Protein AF-A0A3C1D953-F1 (afdb_monomer_lite)

Sequence (269 aa):
MALVTFSCALALFGCVFTACAPSQTTGAQVAASESSSSVESAQPELANCPVARDTTFGGIYLDISIDEFNNLGFSLGDSVNVKFSNGYELQNVPYLDGYNVRAGDPLVIGNPSDTRIEVTLNYVDTLWNTAGVAEGDTATVTLAEKGAFKDLRELLSDRESDERSDYDSDEQFANFRPLKGGALRQGAVYRSSSPINNKHNRAPYVNKLMEQAGITFVLDLSHKADEIEEEIAKNSQQGADLSHIARMQSEGRVDAVGLSVNYLSQPFA

Foldseek 3Di:
DDDDDDDDDDDDDDDDDDDDDDDDDDDDDDDDPPPPPPPPPPFQKDPFFFWDADPPQQWIWTPAWPVRSVVSVDDQQFFKKKAKPVGQIDGRAGEHQDLLDDQQGWHWHNHPVDTTITTFGRQAPHPCVVRVDDHPMGMMMGTPGPNNRVVSRVVPVDDDALDPVVDPDLCVNFVWAFDDDDPDDTLPDIDGHDLQDCPSPNNLSVLVVCVVSVPLAEEAEADDPVCRVVSNVVVVVVVRPSVRVNVCVVVVRYHYPNDRSNCVDPVND

pLDDT: mean 83.75, std 22.73, range [24.61, 98.62]

Radius of gyration: 29.1 Å; chains: 1; bounding box: 75×43×103 Å

Secondary structure (DSSP, 8-state):
-----------------------------------------PPPEEEEEEEEE-TTT--EEEEEEHHHHHHTT--TT-EEEEEETTS-EEEEEEEESS--S-TT-EEEE--TTSSEEEEEETTSS-HHHHTT--TT-EEEEEEEETTTTHHHHHHH--PPP--GGGSSSHHHHTT-EE--STTP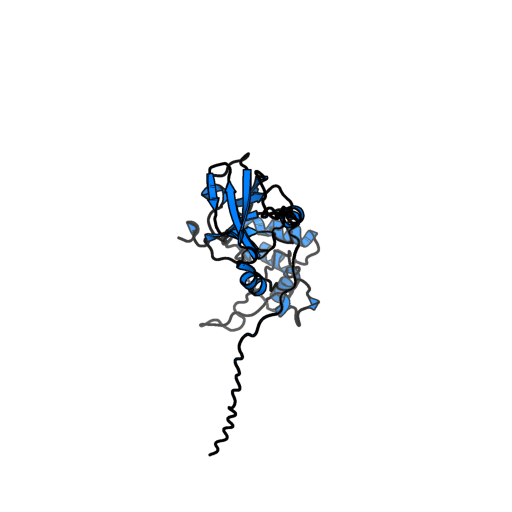PTTS-EE-S-SS--TTS-HHHHHHHHHHHT---EEESSS-TTTHHHHHHHHHHTT---HHHHHHHHTT-EEE----S-TTSGGG-

Structure (mmCIF, N/CA/C/O backbone):
data_AF-A0A3C1D953-F1
#
_entry.id   AF-A0A3C1D953-F1
#
loop_
_atom_site.group_PDB
_atom_site.id
_atom_site.type_symbol
_atom_site.label_atom_id
_atom_site.label_alt_id
_atom_site.label_comp_id
_atom_site.label_asym_id
_atom_site.label_entity_id
_atom_site.label_seq_id
_atom_site.pdbx_PDB_ins_code
_atom_site.Cartn_x
_atom_site.Cartn_y
_atom_site.Cartn_z
_atom_site.occupancy
_atom_site.B_iso_or_equiv
_atom_site.auth_seq_id
_atom_site.auth_comp_id
_atom_site.auth_asym_id
_atom_site.auth_atom_id
_atom_site.pdbx_PDB_model_num
ATOM 1 N N . MET A 1 1 ? -49.143 -27.179 -16.609 1.00 35.72 1 MET A N 1
ATOM 2 C CA . MET A 1 1 ? -50.138 -26.283 -17.241 1.00 35.72 1 MET A CA 1
ATOM 3 C C . MET A 1 1 ? -49.664 -24.867 -16.923 1.00 35.72 1 MET A C 1
ATOM 5 O O . MET A 1 1 ? -49.664 -24.537 -15.755 1.00 35.72 1 MET A O 1
ATOM 9 N N . ALA A 1 2 ? -49.074 -24.056 -17.796 1.00 34.66 2 ALA A N 1
ATOM 10 C CA . ALA A 1 2 ? -49.021 -24.022 -19.249 1.00 34.66 2 ALA A CA 1
ATOM 11 C C . ALA A 1 2 ? -47.588 -23.760 -19.761 1.00 34.66 2 ALA A C 1
ATOM 13 O O . ALA A 1 2 ? -46.740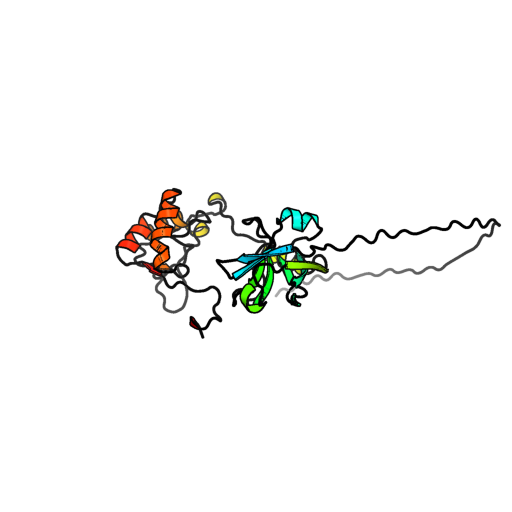 -23.210 -19.067 1.00 34.66 2 ALA A O 1
ATOM 14 N N . LEU A 1 3 ? -47.383 -24.215 -20.991 1.00 24.73 3 LEU A N 1
ATOM 15 C CA . LEU A 1 3 ? -46.232 -24.094 -21.873 1.00 24.73 3 LEU A CA 1
ATOM 16 C C . LEU A 1 3 ? -46.406 -22.808 -22.700 1.00 24.73 3 LEU A C 1
ATOM 18 O O . LEU A 1 3 ? -47.492 -22.642 -23.248 1.00 24.73 3 LEU A O 1
ATOM 22 N N . VAL A 1 4 ? -45.382 -21.965 -22.867 1.00 28.16 4 VAL A N 1
ATOM 23 C CA . VAL A 1 4 ? -45.244 -21.123 -24.074 1.00 28.16 4 VAL A CA 1
ATOM 24 C C . VAL A 1 4 ? -43.762 -20.976 -24.419 1.00 28.16 4 VAL A C 1
ATOM 26 O O . VAL A 1 4 ? -43.008 -20.252 -23.780 1.00 28.16 4 VAL A O 1
ATOM 29 N N . THR A 1 5 ? -43.369 -21.704 -25.456 1.00 26.12 5 THR A N 1
ATOM 30 C CA . THR A 1 5 ? -42.200 -21.493 -26.313 1.00 26.12 5 THR A CA 1
ATOM 31 C C . THR A 1 5 ? -42.488 -20.398 -27.339 1.00 26.12 5 THR A C 1
ATOM 33 O O . THR A 1 5 ? -43.594 -20.371 -27.875 1.00 26.12 5 THR A O 1
ATOM 36 N N . PHE A 1 6 ? -41.480 -19.619 -27.742 1.00 25.31 6 PHE A N 1
ATOM 37 C CA . PHE A 1 6 ? -41.396 -19.146 -29.127 1.00 25.31 6 PHE A CA 1
ATOM 38 C C . PHE A 1 6 ? -39.952 -19.193 -29.631 1.00 25.31 6 PHE A C 1
ATOM 40 O O . PHE A 1 6 ? -39.038 -18.607 -29.060 1.00 25.31 6 PHE A O 1
ATOM 47 N N . SER A 1 7 ? -39.794 -19.975 -30.692 1.00 24.88 7 SER A N 1
ATOM 48 C CA . SER A 1 7 ? -38.620 -20.132 -31.538 1.00 24.88 7 SER A CA 1
ATOM 49 C C . SER A 1 7 ? -38.666 -19.067 -32.635 1.00 24.88 7 SER A C 1
ATOM 51 O O . SER A 1 7 ? -39.754 -18.725 -33.098 1.00 24.88 7 SER A O 1
ATOM 53 N N . CYS A 1 8 ? -37.513 -18.585 -33.094 1.00 24.61 8 CYS A N 1
ATOM 54 C CA . CYS A 1 8 ? -37.402 -18.038 -34.441 1.00 24.61 8 CYS A CA 1
ATOM 55 C C . CYS A 1 8 ? -36.017 -18.370 -35.011 1.00 24.61 8 CYS A C 1
ATOM 57 O O . CYS A 1 8 ? -34.990 -18.009 -34.440 1.00 24.61 8 CYS A O 1
ATOM 59 N N . ALA A 1 9 ? -36.024 -19.105 -36.118 1.00 27.77 9 ALA A N 1
ATOM 60 C CA . ALA A 1 9 ? -34.895 -19.423 -36.982 1.00 27.77 9 ALA A CA 1
ATOM 61 C C . ALA A 1 9 ? -35.230 -18.949 -38.410 1.00 27.77 9 ALA A C 1
ATOM 63 O O . ALA A 1 9 ? -36.394 -18.653 -38.676 1.00 27.77 9 ALA A O 1
ATOM 64 N N . LEU A 1 10 ? -34.224 -19.008 -39.298 1.00 28.00 10 LEU A N 1
ATOM 65 C CA . LEU A 1 10 ? -34.175 -18.708 -40.750 1.00 28.00 10 LEU A CA 1
ATOM 66 C C . LEU A 1 10 ? -33.744 -17.270 -41.117 1.00 28.00 10 LEU A C 1
ATOM 68 O O . LEU A 1 10 ? -34.180 -16.320 -40.491 1.00 28.00 10 LEU A O 1
ATOM 72 N N . ALA A 1 11 ? -32.914 -17.019 -42.139 1.00 29.77 11 ALA A N 1
ATOM 73 C CA . ALA A 1 11 ? -32.384 -17.874 -43.206 1.00 29.77 11 ALA A CA 1
ATOM 74 C C . ALA A 1 11 ? -31.080 -17.312 -43.816 1.00 29.77 11 ALA A C 1
ATOM 76 O O . ALA A 1 11 ? -30.799 -16.119 -43.757 1.00 29.77 11 ALA A O 1
ATOM 77 N N . LEU A 1 12 ? -30.342 -18.226 -44.453 1.00 32.56 12 LEU A N 1
ATOM 78 C CA . LEU A 1 12 ? -29.245 -18.039 -45.406 1.00 32.56 12 LEU A CA 1
ATOM 79 C C . LEU A 1 12 ? -29.617 -17.167 -46.616 1.00 32.56 12 LEU A C 1
ATOM 81 O O . LEU A 1 12 ? -30.730 -17.287 -47.112 1.00 32.56 12 LEU A O 1
ATOM 85 N N . PHE A 1 13 ? -28.627 -16.479 -47.198 1.00 30.55 13 PHE A N 1
ATOM 86 C CA . PHE A 1 13 ? -28.463 -16.366 -48.657 1.00 30.55 13 PHE A CA 1
ATOM 87 C C . PHE A 1 13 ? -26.987 -16.104 -49.000 1.00 30.55 13 PHE A C 1
ATOM 89 O O . PHE A 1 13 ? -26.371 -15.187 -48.463 1.00 30.55 13 PHE A O 1
ATOM 96 N N . GLY A 1 14 ? -26.415 -16.944 -49.866 1.00 28.36 14 GLY A N 1
ATOM 97 C CA . GLY A 1 14 ? -25.081 -16.759 -50.441 1.00 28.36 14 GLY A CA 1
ATOM 98 C C . GLY A 1 14 ? -25.117 -16.018 -51.779 1.00 28.36 14 GLY A C 1
ATOM 99 O O . GLY A 1 14 ? -26.194 -15.769 -52.311 1.00 28.36 14 GLY A O 1
ATOM 100 N N . CYS A 1 15 ? -23.938 -15.716 -52.332 1.00 29.97 15 CYS A N 1
ATOM 101 C CA . CYS A 1 15 ? -23.621 -15.904 -53.755 1.00 29.97 15 CYS A CA 1
ATOM 102 C C . CYS A 1 15 ? -22.148 -15.576 -54.053 1.00 29.97 15 CYS A C 1
ATOM 104 O O . CYS A 1 15 ? -21.618 -14.547 -53.646 1.00 29.97 15 CYS A O 1
ATOM 106 N N . VAL A 1 16 ? -21.525 -16.483 -54.802 1.00 34.91 16 VAL A N 1
ATOM 107 C CA . VAL A 1 16 ? -20.220 -16.392 -55.470 1.00 34.91 16 VAL A CA 1
ATOM 108 C C . VAL A 1 16 ? -20.445 -15.842 -56.881 1.00 34.91 16 VAL A C 1
ATOM 110 O O . VAL A 1 16 ? -21.353 -16.335 -57.535 1.00 34.91 16 VAL A O 1
ATOM 113 N N . PHE A 1 17 ? -19.603 -14.924 -57.373 1.00 31.55 17 PHE A N 1
ATOM 114 C CA . PHE A 1 17 ? -19.287 -14.737 -58.807 1.00 31.55 17 PHE A CA 1
ATOM 115 C C . PHE A 1 17 ? -17.897 -14.072 -58.912 1.00 31.55 17 PHE A C 1
ATOM 117 O O . PHE A 1 17 ? -17.690 -13.004 -58.350 1.00 31.55 17 PHE A O 1
ATOM 124 N N . THR A 1 18 ? -16.834 -14.789 -59.289 1.00 30.62 18 THR A N 1
ATOM 125 C CA . THR A 1 18 ? -16.287 -15.061 -60.641 1.00 30.62 18 THR A CA 1
ATOM 126 C C . THR A 1 18 ? -15.759 -13.834 -61.396 1.00 30.62 18 THR A C 1
ATOM 128 O O . THR A 1 18 ? -16.471 -12.872 -61.658 1.00 30.62 18 THR A O 1
ATOM 131 N N . ALA A 1 19 ? -14.481 -13.939 -61.764 1.00 31.91 19 ALA A N 1
ATOM 132 C CA . ALA A 1 19 ? -13.664 -12.993 -62.508 1.00 31.91 19 ALA A CA 1
ATOM 133 C C . ALA A 1 19 ? -14.136 -12.732 -63.949 1.00 31.91 19 ALA A C 1
ATOM 135 O O . ALA A 1 19 ? -14.672 -13.622 -64.606 1.00 31.91 19 ALA A O 1
ATOM 136 N N . CYS A 1 20 ? -13.792 -11.550 -64.469 1.00 29.19 20 CYS A N 1
ATOM 137 C CA . CYS A 1 20 ? -13.583 -11.325 -65.898 1.00 29.19 20 CYS A CA 1
ATOM 138 C C . CYS A 1 20 ? -12.605 -10.151 -66.114 1.00 29.19 20 CYS A C 1
ATOM 140 O O . CYS A 1 20 ? -12.878 -9.021 -65.721 1.00 29.19 20 CYS A O 1
ATOM 142 N N . ALA A 1 21 ? -11.458 -10.443 -66.727 1.00 33.41 21 ALA A N 1
ATOM 143 C CA . ALA A 1 21 ? -10.622 -9.497 -67.481 1.00 33.41 21 ALA A CA 1
ATOM 144 C C . ALA A 1 21 ? -10.991 -9.636 -68.986 1.00 33.41 21 ALA A C 1
ATOM 146 O O . ALA A 1 21 ? -11.806 -10.513 -69.286 1.00 33.41 21 ALA A O 1
ATOM 147 N N . PRO A 1 22 ? -10.390 -8.924 -69.969 1.00 49.19 22 PRO A N 1
ATOM 148 C CA . PRO A 1 22 ? -9.355 -7.883 -69.907 1.00 49.19 22 PRO A CA 1
ATOM 149 C C . PRO A 1 22 ? -9.662 -6.645 -70.791 1.00 49.19 22 PRO A C 1
ATOM 151 O O . PRO A 1 22 ? -10.599 -6.628 -71.585 1.00 49.19 22 PRO A O 1
ATOM 154 N N . SER A 1 23 ? -8.806 -5.622 -70.741 1.00 32.00 23 SER A N 1
ATOM 155 C CA . SER A 1 23 ? -8.529 -4.756 -71.900 1.00 32.00 23 SER A CA 1
ATOM 156 C C . SER A 1 23 ? -7.109 -4.207 -71.798 1.00 32.00 23 SER A C 1
ATOM 158 O O . SER A 1 23 ? -6.714 -3.646 -70.780 1.00 32.00 23 SER A O 1
ATOM 160 N N . GLN A 1 24 ? -6.330 -4.462 -72.848 1.00 32.03 24 GLN A N 1
ATOM 161 C CA . GLN A 1 24 ? -4.942 -4.053 -73.020 1.00 32.03 24 GLN A CA 1
ATOM 162 C C . GLN A 1 24 ? -4.883 -2.621 -73.555 1.00 32.03 24 GLN A C 1
ATOM 164 O O . GLN A 1 24 ? -5.507 -2.357 -74.579 1.00 32.03 24 GLN A O 1
ATOM 169 N N . THR A 1 25 ? -4.028 -1.774 -72.973 1.00 29.67 25 THR A N 1
ATOM 170 C CA . THR A 1 25 ? -3.364 -0.702 -73.729 1.00 29.67 25 THR A CA 1
ATOM 171 C C . THR A 1 25 ? -1.946 -0.477 -73.191 1.00 29.67 25 THR A C 1
ATOM 173 O O . THR A 1 25 ? -1.731 -0.110 -72.043 1.00 29.67 25 THR A O 1
ATOM 176 N N . THR A 1 26 ? -0.998 -0.795 -74.067 1.00 30.86 26 THR A N 1
ATOM 177 C CA . THR A 1 26 ? 0.424 -0.434 -74.186 1.00 30.86 26 THR A CA 1
ATOM 178 C C . THR A 1 26 ? 1.044 0.623 -73.252 1.00 30.86 26 THR A C 1
ATOM 180 O O . THR A 1 26 ? 0.678 1.790 -73.302 1.00 30.86 26 THR A O 1
ATOM 183 N N . GLY A 1 27 ? 2.145 0.222 -72.598 1.00 29.06 27 GLY A N 1
ATOM 184 C CA . GLY A 1 27 ? 3.481 0.800 -72.829 1.00 29.06 27 GLY A CA 1
ATOM 185 C C . GLY A 1 27 ? 3.897 2.058 -72.056 1.00 29.0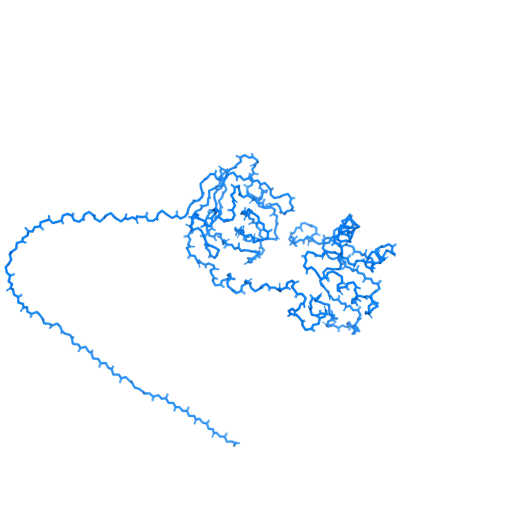6 27 GLY A C 1
ATOM 186 O O . GLY A 1 27 ? 3.659 3.160 -72.527 1.00 29.06 27 GLY A O 1
ATOM 187 N N . ALA A 1 28 ? 4.645 1.871 -70.961 1.00 31.91 28 ALA A N 1
ATOM 188 C CA . ALA A 1 28 ? 5.943 2.511 -70.674 1.00 31.91 28 ALA A CA 1
ATOM 189 C C . ALA A 1 28 ? 6.369 2.165 -69.234 1.00 31.91 28 ALA A C 1
ATOM 191 O O . ALA A 1 28 ? 5.762 2.619 -68.268 1.00 31.91 28 ALA A O 1
ATOM 192 N N . GLN A 1 29 ? 7.412 1.344 -69.090 1.00 34.72 29 GLN A N 1
ATOM 193 C CA . GLN A 1 29 ? 8.076 1.123 -67.808 1.00 34.72 29 GLN A CA 1
ATOM 194 C C . GLN A 1 29 ? 8.919 2.353 -67.464 1.00 34.72 29 GLN A C 1
ATOM 196 O O . GLN A 1 29 ? 9.882 2.659 -68.164 1.00 34.72 29 GLN A O 1
ATOM 201 N N . VAL A 1 30 ? 8.583 3.017 -66.362 1.00 34.59 30 VAL A N 1
ATOM 202 C CA . VAL A 1 30 ? 9.512 3.875 -65.626 1.00 34.59 30 VAL A CA 1
ATOM 203 C C . VAL A 1 30 ? 9.727 3.195 -64.284 1.00 34.59 30 VAL A C 1
ATOM 205 O O . VAL A 1 30 ? 8.793 3.030 -63.503 1.00 34.59 30 VAL A O 1
ATOM 208 N N . ALA A 1 31 ? 10.951 2.725 -64.065 1.00 37.62 31 ALA A N 1
ATOM 209 C CA . ALA A 1 31 ? 11.388 2.172 -62.797 1.00 37.62 31 ALA A CA 1
ATOM 210 C C . ALA A 1 31 ? 11.364 3.284 -61.739 1.00 37.62 31 ALA A C 1
ATOM 212 O O . ALA A 1 31 ? 12.239 4.146 -61.718 1.00 37.62 31 ALA A O 1
ATOM 213 N N . ALA A 1 32 ? 10.349 3.268 -60.880 1.00 31.45 32 ALA A N 1
ATOM 214 C CA . ALA A 1 32 ? 10.379 3.961 -59.606 1.00 31.45 32 ALA A CA 1
ATOM 215 C C . ALA A 1 32 ? 10.901 2.963 -58.570 1.00 31.45 32 ALA A C 1
ATOM 217 O O . ALA A 1 32 ? 10.232 1.991 -58.223 1.00 31.45 32 ALA A O 1
ATOM 218 N N . SER A 1 33 ? 12.138 3.172 -58.126 1.00 34.47 33 SER A N 1
ATOM 219 C CA . SER A 1 33 ? 12.649 2.567 -56.905 1.00 34.47 33 SER A CA 1
ATOM 220 C C . SER A 1 33 ? 11.891 3.182 -55.731 1.00 34.47 33 SER A C 1
ATOM 222 O O . SER A 1 33 ? 12.267 4.240 -55.223 1.00 34.47 33 SER A O 1
ATOM 224 N N . GLU A 1 34 ? 10.797 2.551 -55.325 1.00 33.09 34 GLU A N 1
ATOM 225 C CA . GLU A 1 34 ? 10.177 2.830 -54.036 1.00 33.09 34 GLU A CA 1
ATOM 226 C C . GLU A 1 34 ? 11.046 2.182 -52.961 1.00 33.09 34 GLU A C 1
ATOM 228 O O . GLU A 1 34 ? 10.903 1.015 -52.604 1.00 33.09 34 GLU A O 1
ATOM 233 N N . SER A 1 35 ? 12.009 2.959 -52.474 1.00 35.03 35 SER A N 1
ATOM 234 C CA . SER A 1 35 ? 12.637 2.718 -51.185 1.00 35.03 35 SER A CA 1
ATOM 235 C C . SER A 1 35 ? 11.550 2.852 -50.121 1.00 35.03 35 SER A C 1
ATOM 237 O O . SER A 1 35 ? 11.277 3.950 -49.638 1.00 35.03 35 SER A O 1
ATOM 239 N N . SER A 1 36 ? 10.895 1.744 -49.774 1.00 35.69 36 SER A N 1
ATOM 240 C CA . SER A 1 36 ? 10.049 1.674 -48.589 1.00 35.69 36 SER A CA 1
ATOM 241 C C . SER A 1 36 ? 10.958 1.744 -47.364 1.00 35.69 36 SER A C 1
ATOM 243 O O . SER A 1 36 ? 11.442 0.728 -46.866 1.00 35.69 36 SER A O 1
ATOM 245 N N . SER A 1 37 ? 11.235 2.953 -46.882 1.00 35.84 37 SER A N 1
ATOM 246 C CA . SER A 1 37 ? 11.716 3.132 -45.519 1.00 35.84 37 SER A CA 1
ATOM 247 C C . SER A 1 37 ? 10.557 2.787 -44.587 1.00 35.84 37 SER A C 1
ATOM 249 O O . SER A 1 37 ? 9.724 3.639 -44.272 1.00 35.84 37 SER A O 1
ATOM 251 N N . SER A 1 38 ? 10.466 1.522 -44.185 1.00 37.81 38 SER A N 1
ATOM 252 C CA . SER A 1 38 ? 9.732 1.153 -42.984 1.00 37.81 38 SER A CA 1
ATOM 253 C C . SER A 1 38 ? 10.399 1.889 -41.828 1.00 37.81 38 SER A C 1
ATOM 255 O O . SER A 1 38 ? 11.535 1.586 -41.468 1.00 37.81 38 SER A O 1
ATOM 257 N N . VAL A 1 39 ? 9.719 2.895 -41.283 1.00 35.16 39 VAL A N 1
ATOM 258 C CA . VAL A 1 39 ? 10.046 3.400 -39.953 1.00 35.16 39 VAL A CA 1
ATOM 259 C C . VAL A 1 39 ? 9.685 2.261 -39.011 1.00 35.16 39 VAL A C 1
ATOM 261 O O . VAL A 1 39 ? 8.521 2.067 -38.673 1.00 35.16 39 VAL A O 1
ATOM 264 N N . GLU A 1 40 ? 10.671 1.434 -38.686 1.00 42.03 40 GLU A N 1
ATOM 265 C CA . GLU A 1 40 ? 10.589 0.522 -37.559 1.00 42.03 40 GLU A CA 1
ATOM 266 C C . GLU A 1 40 ? 10.404 1.417 -36.333 1.00 42.03 40 GLU A C 1
ATOM 268 O O . GLU A 1 40 ? 11.314 2.143 -35.933 1.00 42.03 40 GLU A O 1
ATOM 273 N N . SER A 1 41 ? 9.174 1.491 -35.819 1.00 51.69 41 SER A N 1
ATOM 274 C CA . SER A 1 41 ? 8.927 2.164 -34.552 1.00 51.69 41 SER A CA 1
ATOM 275 C C . SER A 1 41 ? 9.745 1.407 -33.516 1.00 51.69 41 SER A C 1
ATOM 277 O O . SER A 1 41 ? 9.429 0.246 -33.235 1.00 51.69 41 SER A O 1
ATOM 279 N N . ALA A 1 42 ? 10.814 2.027 -33.013 1.00 73.88 42 ALA A N 1
ATOM 280 C CA . ALA A 1 42 ? 11.617 1.454 -31.946 1.00 73.88 42 ALA A CA 1
ATOM 281 C C . ALA A 1 42 ? 10.665 0.984 -30.839 1.00 73.88 42 ALA A C 1
ATOM 283 O O . ALA A 1 42 ? 9.802 1.747 -30.396 1.00 73.88 42 ALA A O 1
ATOM 284 N N . GLN A 1 43 ? 10.750 -0.299 -30.481 1.00 85.69 43 GLN A N 1
ATOM 285 C CA . GLN A 1 43 ? 9.959 -0.830 -29.377 1.00 85.69 43 GLN A CA 1
ATOM 286 C C . GLN A 1 43 ? 10.319 -0.048 -28.105 1.00 85.69 43 GLN A C 1
ATOM 288 O O . GLN A 1 43 ? 11.488 0.314 -27.951 1.00 85.69 43 GLN A O 1
ATOM 293 N N . PRO A 1 44 ? 9.353 0.229 -27.211 1.00 93.94 44 PRO A N 1
ATOM 294 C CA . PRO A 1 44 ? 9.637 0.901 -25.950 1.00 93.94 44 PRO A CA 1
ATOM 295 C C . PRO A 1 44 ? 10.776 0.211 -25.193 1.00 93.94 44 PRO A C 1
ATOM 297 O O . PRO A 1 44 ? 10.744 -1.004 -24.964 1.00 93.94 44 PRO A O 1
ATOM 300 N N . GLU A 1 45 ? 11.776 1.000 -24.811 1.00 96.75 45 GLU A N 1
ATOM 301 C CA . GLU A 1 45 ? 12.950 0.550 -24.071 1.00 96.75 45 GLU A CA 1
ATOM 302 C C . GLU A 1 45 ? 13.404 1.635 -23.089 1.00 96.75 45 GLU A C 1
ATOM 304 O O . GLU A 1 45 ? 13.524 2.811 -23.435 1.00 96.75 45 GLU A O 1
ATOM 309 N N . LEU A 1 46 ? 13.700 1.208 -21.865 1.00 97.69 46 LEU A N 1
ATOM 310 C CA . LEU A 1 46 ? 14.464 1.948 -20.872 1.00 97.69 46 LEU A CA 1
ATOM 311 C C . LEU A 1 46 ? 15.794 1.220 -20.687 1.00 97.69 46 LEU A C 1
ATOM 313 O O . LEU A 1 46 ? 15.794 0.093 -20.206 1.00 97.69 46 LEU A O 1
ATOM 317 N N . ALA A 1 47 ? 16.919 1.840 -21.035 1.00 97.12 47 ALA A N 1
ATOM 318 C CA . ALA A 1 47 ? 18.228 1.189 -20.980 1.00 97.12 47 ALA A CA 1
ATOM 319 C C . ALA A 1 47 ? 19.086 1.694 -19.811 1.00 97.1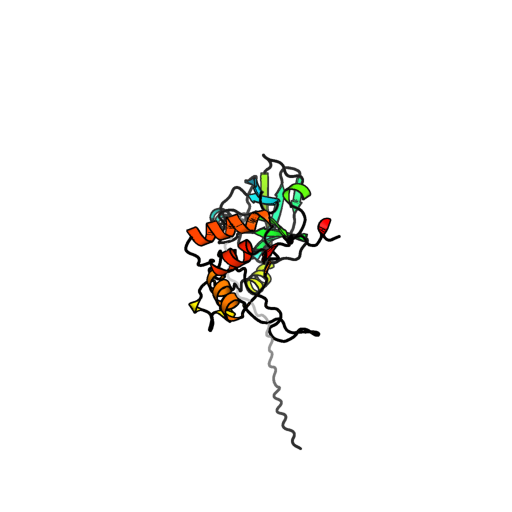2 47 ALA A C 1
ATOM 321 O O . ALA A 1 47 ? 19.243 2.902 -19.639 1.00 97.12 47 ALA A O 1
ATOM 322 N N . ASN A 1 48 ? 19.718 0.769 -19.076 1.00 96.69 48 ASN A N 1
ATOM 323 C CA . ASN A 1 48 ? 20.716 1.050 -18.031 1.00 96.69 48 ASN A CA 1
ATOM 324 C C . ASN A 1 48 ? 20.264 2.078 -16.970 1.00 96.69 48 ASN A C 1
ATOM 326 O O . ASN A 1 48 ? 21.062 2.902 -16.522 1.00 96.69 48 ASN A O 1
ATOM 330 N N . CYS A 1 49 ? 18.996 2.034 -16.567 1.00 97.94 49 CYS A N 1
ATOM 331 C CA . CYS A 1 49 ? 18.445 2.905 -15.535 1.00 97.94 49 CYS A CA 1
ATOM 332 C C . CYS A 1 49 ? 19.028 2.533 -14.160 1.00 97.94 49 CYS A C 1
ATOM 334 O O . CYS A 1 49 ? 18.980 1.354 -13.803 1.00 97.94 49 CYS A O 1
ATOM 336 N N . PRO A 1 50 ? 19.585 3.481 -13.385 1.00 98.12 50 PRO A N 1
ATOM 337 C CA . PRO A 1 50 ? 20.022 3.216 -12.018 1.00 98.12 50 PRO A CA 1
ATOM 338 C C . PRO A 1 50 ? 18.891 2.653 -11.160 1.00 98.12 50 PRO A C 1
ATOM 340 O O . PRO A 1 50 ? 17.725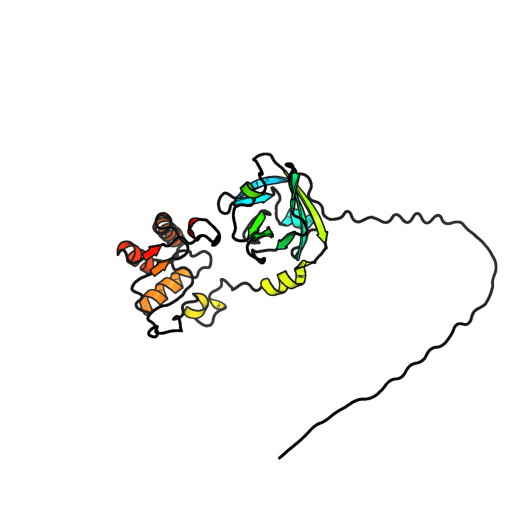 3.016 -11.337 1.00 98.12 50 PRO A O 1
ATOM 343 N N . VAL A 1 51 ? 19.240 1.780 -10.218 1.00 97.75 51 VAL A N 1
ATOM 344 C CA . VAL A 1 51 ? 18.270 1.201 -9.284 1.00 97.75 51 VAL A CA 1
ATOM 345 C C . VAL A 1 51 ? 18.569 1.589 -7.844 1.00 97.75 51 VAL A C 1
ATOM 347 O O . VAL A 1 51 ? 19.719 1.808 -7.471 1.00 97.75 51 VAL A O 1
ATOM 350 N N . ALA A 1 52 ? 17.523 1.643 -7.025 1.00 96.31 52 ALA A N 1
ATOM 351 C CA . ALA A 1 52 ? 17.620 1.881 -5.592 1.00 96.31 52 ALA A CA 1
ATOM 352 C C . ALA A 1 52 ? 16.723 0.908 -4.828 1.00 96.31 52 ALA A C 1
ATOM 354 O O . ALA A 1 52 ? 15.649 0.525 -5.298 1.00 96.31 52 ALA A O 1
ATOM 355 N N . ARG A 1 53 ? 17.137 0.524 -3.623 1.00 95.06 53 ARG A N 1
ATOM 356 C CA . ARG A 1 53 ? 16.346 -0.375 -2.785 1.00 95.06 53 ARG A CA 1
ATOM 357 C C . ARG A 1 53 ? 15.116 0.333 -2.225 1.00 95.06 53 ARG A C 1
ATOM 359 O O . ARG A 1 53 ? 15.234 1.408 -1.635 1.00 95.06 53 ARG A O 1
ATOM 366 N N . ASP A 1 54 ? 13.958 -0.316 -2.302 1.00 91.69 54 ASP A N 1
ATOM 367 C CA . ASP A 1 54 ? 12.854 0.027 -1.414 1.00 91.69 54 ASP A CA 1
ATOM 368 C C . ASP A 1 54 ? 13.147 -0.490 -0.002 1.00 91.69 54 ASP A C 1
ATOM 370 O O . ASP A 1 54 ? 13.244 -1.693 0.247 1.00 91.69 54 ASP A O 1
ATOM 374 N N . THR A 1 55 ? 13.331 0.422 0.944 1.00 86.94 55 THR A N 1
ATOM 375 C CA . THR A 1 55 ? 13.672 0.068 2.325 1.00 86.94 55 THR A CA 1
ATOM 376 C C . THR A 1 55 ? 12.470 -0.419 3.126 1.00 86.94 55 THR A C 1
ATOM 378 O O . THR A 1 55 ? 12.675 -1.004 4.189 1.00 86.94 55 THR A O 1
ATOM 381 N N . THR A 1 56 ? 11.247 -0.218 2.623 1.00 81.88 56 THR A N 1
ATOM 382 C CA . THR A 1 56 ? 10.017 -0.594 3.330 1.00 81.88 56 THR A CA 1
ATOM 383 C C . THR A 1 56 ? 9.601 -2.025 3.002 1.00 81.88 56 THR A C 1
ATOM 385 O O . THR A 1 56 ? 9.458 -2.838 3.914 1.00 81.88 56 THR A O 1
ATOM 388 N N . PHE A 1 57 ? 9.466 -2.365 1.718 1.00 82.69 57 PHE A N 1
ATOM 389 C CA . PHE A 1 57 ? 9.003 -3.682 1.265 1.00 82.69 57 PHE A CA 1
ATOM 390 C C . PHE A 1 57 ? 10.071 -4.476 0.505 1.00 82.69 57 PHE A C 1
ATOM 392 O O . PHE A 1 57 ? 9.907 -5.672 0.274 1.00 82.69 57 PHE A O 1
ATOM 399 N N . GLY A 1 58 ? 11.213 -3.862 0.179 1.00 87.75 58 GLY A N 1
ATOM 400 C CA . GLY A 1 58 ? 12.338 -4.564 -0.440 1.00 87.75 58 GLY A CA 1
ATOM 401 C C . GLY A 1 58 ? 12.193 -4.807 -1.942 1.00 87.75 58 GLY A C 1
ATOM 402 O O . GLY A 1 58 ? 12.923 -5.634 -2.501 1.00 87.75 58 GLY A O 1
ATOM 403 N N . GLY A 1 59 ? 11.281 -4.091 -2.595 1.00 94.19 59 GLY A N 1
ATOM 404 C CA . GLY A 1 59 ? 11.304 -3.924 -4.039 1.00 94.19 59 GLY A CA 1
ATOM 405 C C . GLY A 1 59 ? 12.522 -3.131 -4.521 1.00 94.19 59 GLY A C 1
ATOM 406 O O . GLY A 1 59 ? 13.443 -2.786 -3.768 1.00 94.19 59 GLY A O 1
ATOM 407 N N . ILE A 1 60 ? 12.532 -2.871 -5.820 1.00 97.50 60 ILE A N 1
ATOM 408 C CA . ILE A 1 60 ? 13.607 -2.190 -6.530 1.00 97.50 60 ILE A CA 1
ATOM 409 C C . ILE A 1 60 ? 13.002 -0.998 -7.263 1.00 97.50 60 ILE A C 1
ATOM 411 O O . ILE A 1 60 ? 12.265 -1.172 -8.231 1.00 97.50 60 ILE A O 1
ATOM 415 N N . TYR A 1 61 ? 13.323 0.215 -6.826 1.00 97.31 61 TYR A N 1
ATOM 416 C CA . TYR A 1 61 ? 12.955 1.425 -7.549 1.00 97.31 61 TYR A CA 1
ATOM 417 C C . TYR A 1 61 ? 13.872 1.623 -8.751 1.00 97.31 61 TYR A C 1
ATOM 419 O O . TYR A 1 61 ? 15.092 1.504 -8.628 1.00 97.31 61 TYR A O 1
ATOM 427 N N . LEU A 1 62 ? 13.282 1.978 -9.889 1.00 97.94 62 LEU A N 1
ATOM 428 C CA . LEU A 1 62 ? 13.999 2.486 -11.053 1.00 97.94 62 LEU A CA 1
ATOM 429 C C . LEU A 1 62 ? 14.103 4.011 -10.933 1.00 97.94 62 LEU A C 1
ATOM 431 O O . LEU A 1 62 ? 13.118 4.673 -10.596 1.00 97.94 62 LEU A O 1
ATOM 435 N N . ASP A 1 63 ? 15.279 4.576 -11.202 1.00 96.50 63 ASP A N 1
ATOM 436 C CA . ASP A 1 63 ? 15.521 6.025 -11.182 1.00 96.50 63 ASP A CA 1
ATOM 437 C C . ASP A 1 63 ? 14.966 6.709 -12.446 1.00 96.50 63 ASP A C 1
ATOM 439 O O . ASP A 1 63 ? 15.691 7.202 -13.310 1.00 96.50 63 ASP A O 1
ATOM 443 N N . ILE A 1 64 ? 13.642 6.648 -12.587 1.00 97.06 64 ILE A N 1
ATOM 444 C CA . ILE A 1 64 ? 12.844 7.284 -13.634 1.00 97.06 64 ILE A CA 1
ATOM 445 C C . ILE A 1 64 ? 11.454 7.590 -13.074 1.00 97.06 64 ILE A C 1
ATOM 447 O O . ILE A 1 64 ? 10.900 6.806 -12.291 1.00 97.06 64 ILE A O 1
ATOM 451 N N . SER A 1 65 ? 10.869 8.721 -13.469 1.00 97.06 65 SER A N 1
ATOM 452 C CA . SER A 1 65 ? 9.486 9.010 -13.092 1.00 97.06 65 SER A CA 1
ATOM 453 C C . SER A 1 65 ? 8.487 8.141 -13.860 1.00 97.06 65 SER A C 1
ATOM 455 O O . SER A 1 65 ? 8.756 7.666 -14.966 1.00 97.06 65 SER A O 1
ATOM 457 N N . ILE A 1 66 ? 7.291 7.962 -13.298 1.00 97.00 66 ILE A N 1
ATOM 458 C CA . ILE A 1 66 ? 6.199 7.238 -13.971 1.00 97.00 66 ILE A CA 1
ATOM 459 C C . ILE A 1 66 ? 5.857 7.886 -15.324 1.00 97.00 66 ILE A C 1
ATOM 461 O O . ILE A 1 66 ? 5.667 7.185 -16.318 1.00 97.00 66 ILE A O 1
ATOM 465 N N . ASP A 1 67 ? 5.818 9.218 -15.385 1.00 96.12 67 ASP A N 1
ATOM 466 C CA . ASP A 1 67 ? 5.497 9.954 -16.611 1.00 96.12 67 ASP A CA 1
ATOM 467 C C . ASP A 1 67 ? 6.580 9.786 -17.679 1.00 96.12 67 ASP A C 1
ATOM 469 O O . ASP A 1 67 ? 6.265 9.532 -18.841 1.00 96.12 67 ASP A O 1
ATOM 473 N N . GLU A 1 68 ? 7.858 9.879 -17.306 1.00 97.06 68 GLU A N 1
ATOM 474 C CA . GLU A 1 68 ? 8.969 9.639 -18.234 1.00 97.06 68 GLU A CA 1
ATOM 475 C C . GLU A 1 68 ? 8.962 8.202 -18.749 1.00 97.06 68 GLU A C 1
ATOM 477 O O . GLU A 1 68 ? 9.113 7.992 -19.951 1.00 97.06 68 GLU A O 1
ATOM 482 N N . PHE A 1 69 ? 8.711 7.224 -17.876 1.00 98.00 69 PHE A N 1
ATOM 483 C CA . PHE A 1 69 ? 8.584 5.825 -18.273 1.00 98.00 69 PHE A CA 1
ATOM 484 C C . PHE A 1 69 ? 7.448 5.627 -19.287 1.00 98.00 69 PHE A C 1
ATOM 486 O O . PHE A 1 69 ? 7.640 5.007 -20.332 1.00 98.00 69 PHE A O 1
ATOM 493 N N . ASN A 1 70 ? 6.282 6.226 -19.047 1.00 96.88 70 ASN A N 1
ATOM 494 C CA . ASN A 1 70 ? 5.160 6.178 -19.987 1.00 96.88 70 ASN A CA 1
ATOM 495 C C . ASN A 1 70 ? 5.460 6.911 -21.306 1.00 96.88 70 ASN A C 1
ATOM 497 O O . ASN A 1 70 ? 5.063 6.448 -22.377 1.00 96.88 70 ASN A O 1
ATOM 501 N N . ASN A 1 71 ? 6.212 8.014 -21.263 1.00 96.69 71 ASN A N 1
ATOM 502 C CA . ASN A 1 71 ? 6.637 8.755 -22.454 1.00 96.69 71 ASN A CA 1
ATOM 503 C C . ASN A 1 71 ? 7.610 7.961 -23.345 1.00 96.69 71 ASN A C 1
ATOM 505 O O . ASN A 1 71 ? 7.696 8.249 -24.539 1.00 96.69 71 ASN A O 1
ATOM 509 N N . LEU A 1 72 ? 8.285 6.932 -22.813 1.00 97.00 72 LEU A N 1
ATOM 510 C CA . LEU A 1 72 ? 9.052 5.963 -23.614 1.00 97.00 72 LEU A CA 1
ATOM 511 C C . LEU A 1 72 ? 8.153 5.008 -24.424 1.00 97.00 72 LEU A C 1
ATOM 513 O O . LEU A 1 72 ? 8.651 4.237 -25.241 1.00 97.00 72 LEU A O 1
ATOM 517 N N . GLY A 1 73 ? 6.832 5.059 -24.228 1.00 96.94 73 GLY A N 1
ATOM 518 C CA . GLY A 1 73 ? 5.846 4.265 -24.962 1.00 96.94 73 GLY A CA 1
ATOM 519 C C . GLY A 1 73 ? 5.327 3.045 -24.201 1.00 96.94 73 GLY A C 1
ATOM 520 O O . GLY A 1 73 ? 4.532 2.280 -24.760 1.00 96.94 73 GLY A O 1
ATOM 521 N N . PHE A 1 74 ? 5.728 2.862 -22.941 1.00 97.94 74 PHE A N 1
ATOM 522 C CA . PHE A 1 74 ? 5.114 1.888 -22.041 1.00 97.94 74 PHE A CA 1
ATOM 523 C C . PHE A 1 74 ? 3.717 2.347 -21.620 1.00 97.94 74 PHE A C 1
ATOM 525 O O . PHE A 1 74 ? 3.384 3.532 -21.603 1.00 97.94 74 PHE A O 1
ATOM 532 N N . SER A 1 75 ? 2.843 1.393 -21.336 1.00 96.12 75 SER A N 1
ATOM 533 C CA . SER A 1 75 ? 1.488 1.667 -20.880 1.00 96.12 75 SER A CA 1
ATOM 534 C C . SER A 1 75 ? 1.064 0.621 -19.869 1.00 96.12 75 SER A C 1
ATOM 536 O O . SER A 1 75 ? 1.292 -0.570 -20.045 1.00 96.12 75 SER A O 1
ATOM 538 N N . LEU A 1 76 ? 0.413 1.070 -18.807 1.00 95.44 76 LEU A N 1
ATOM 539 C CA . LEU A 1 76 ? -0.181 0.190 -17.809 1.00 95.44 76 LEU A CA 1
ATOM 540 C C . LEU A 1 76 ? -1.108 -0.852 -18.474 1.00 95.44 76 LEU A C 1
ATOM 542 O O . LEU A 1 76 ? -2.056 -0.486 -19.177 1.00 95.44 76 LEU A O 1
ATOM 546 N N . GLY A 1 77 ? -0.855 -2.133 -18.212 1.00 95.62 77 GLY A N 1
ATOM 547 C CA . GLY A 1 77 ? -1.438 -3.294 -18.889 1.00 95.62 77 GLY A CA 1
ATOM 548 C C . GLY A 1 77 ? -0.489 -3.966 -19.891 1.00 95.62 77 GLY A C 1
ATOM 549 O O . GLY A 1 77 ? -0.818 -5.029 -20.409 1.00 95.62 77 GLY A O 1
ATOM 550 N N . ASP A 1 78 ? 0.678 -3.387 -20.172 1.00 98.00 78 ASP A N 1
ATOM 551 C CA . ASP A 1 78 ? 1.722 -4.029 -20.973 1.00 98.00 78 ASP A CA 1
ATOM 552 C C . ASP A 1 78 ? 2.408 -5.174 -20.211 1.00 98.00 78 ASP A C 1
ATOM 554 O O . ASP A 1 78 ? 2.445 -5.207 -18.979 1.00 98.00 78 ASP A O 1
ATOM 558 N N . SER A 1 79 ? 2.984 -6.102 -20.971 1.00 97.88 79 SER A N 1
ATOM 559 C CA . SER A 1 79 ? 3.965 -7.077 -20.501 1.00 97.88 79 SER A CA 1
ATOM 560 C C . SER A 1 79 ? 5.368 -6.575 -20.839 1.00 97.88 79 SER A C 1
ATOM 562 O O . SER A 1 79 ? 5.626 -6.187 -21.983 1.00 97.88 79 SER A O 1
ATOM 564 N N . VAL A 1 80 ? 6.281 -6.584 -19.871 1.00 98.56 80 VAL A N 1
ATOM 565 C CA . VAL A 1 80 ? 7.664 -6.111 -20.022 1.00 98.56 80 VAL A CA 1
ATOM 566 C C . VAL A 1 80 ? 8.672 -7.165 -19.573 1.00 98.56 80 VAL A C 1
ATOM 568 O O . VAL A 1 80 ? 8.374 -8.037 -18.762 1.00 98.56 80 VAL A O 1
ATOM 571 N N . ASN A 1 81 ? 9.895 -7.076 -20.082 1.00 98.56 81 ASN A N 1
ATOM 572 C CA . ASN A 1 81 ? 11.034 -7.818 -19.552 1.00 98.56 81 ASN A CA 1
ATOM 573 C C . ASN A 1 81 ? 11.925 -6.858 -18.768 1.00 98.56 81 ASN A C 1
ATOM 575 O O . ASN A 1 81 ? 12.148 -5.733 -19.211 1.00 98.56 81 ASN A O 1
ATOM 579 N N . VAL A 1 82 ? 12.458 -7.309 -17.635 1.00 98.62 82 VAL A N 1
ATOM 580 C CA . VAL A 1 82 ? 13.393 -6.542 -16.805 1.00 98.62 82 VAL A CA 1
ATOM 581 C C . VAL A 1 82 ? 14.695 -7.319 -16.705 1.00 98.62 82 VAL A C 1
ATOM 583 O O . VAL A 1 82 ? 14.698 -8.480 -16.303 1.00 98.62 82 VAL A O 1
ATOM 586 N N . LYS A 1 83 ? 15.806 -6.678 -17.051 1.00 98.50 83 LYS A N 1
ATOM 587 C CA . LYS A 1 83 ? 17.150 -7.242 -16.946 1.00 98.50 83 LYS A CA 1
ATOM 588 C C . LYS A 1 83 ? 18.020 -6.350 -16.083 1.00 98.50 83 LYS A C 1
ATOM 590 O O . LYS A 1 83 ? 18.225 -5.190 -16.427 1.00 98.50 83 LYS A O 1
ATOM 595 N N . PHE A 1 84 ? 18.575 -6.900 -15.015 1.00 98.50 84 PHE A N 1
ATOM 596 C CA . PHE A 1 84 ? 19.534 -6.200 -14.169 1.00 98.50 84 PHE A CA 1
ATOM 597 C C . PHE A 1 84 ? 20.968 -6.385 -14.686 1.00 98.50 84 PHE A C 1
ATOM 599 O O . PHE A 1 84 ? 21.294 -7.393 -15.324 1.00 98.50 84 PHE A O 1
ATOM 606 N N . SER A 1 85 ? 21.849 -5.423 -14.403 1.00 98.19 85 SER A N 1
ATOM 607 C CA . SER A 1 85 ? 23.271 -5.445 -14.790 1.00 98.19 85 SER A CA 1
ATOM 608 C C . SER A 1 85 ? 24.036 -6.645 -14.235 1.00 98.19 85 SER A C 1
ATOM 610 O O . SER A 1 85 ? 24.985 -7.112 -14.864 1.00 98.19 85 SER A O 1
ATOM 612 N N . ASN A 1 86 ? 23.602 -7.180 -13.092 1.00 97.50 86 ASN A N 1
ATOM 613 C CA . ASN A 1 86 ? 24.163 -8.382 -12.480 1.00 97.50 86 ASN A CA 1
ATOM 614 C C . ASN A 1 86 ? 23.770 -9.692 -13.206 1.00 97.50 86 ASN A C 1
ATOM 616 O O . ASN A 1 86 ? 24.252 -10.765 -12.846 1.00 97.50 86 ASN A O 1
ATOM 620 N N . GLY A 1 87 ? 22.919 -9.613 -14.237 1.00 97.44 87 GLY A N 1
ATOM 621 C CA . GLY A 1 87 ? 22.482 -10.738 -15.064 1.00 97.44 87 GLY A CA 1
ATOM 622 C C . GLY A 1 87 ? 21.172 -11.398 -14.629 1.00 97.44 87 GLY A C 1
ATOM 623 O O . GLY A 1 87 ? 20.726 -12.314 -15.318 1.00 97.44 87 GLY A O 1
ATOM 624 N N . TYR A 1 88 ? 20.544 -10.957 -13.534 1.00 97.94 88 TYR A N 1
ATOM 625 C CA . TYR A 1 88 ? 19.210 -11.428 -13.159 1.00 97.94 88 TYR A CA 1
ATOM 626 C C . TYR A 1 88 ? 18.155 -10.884 -14.132 1.00 97.94 88 TYR A C 1
ATOM 628 O O . TYR A 1 88 ? 18.178 -9.707 -14.500 1.00 97.94 88 TYR A O 1
ATOM 636 N N . GLU A 1 89 ? 17.221 -11.736 -14.552 1.00 97.94 89 GLU A N 1
ATOM 637 C CA . GLU A 1 89 ? 16.209 -11.403 -15.555 1.00 97.94 89 GLU A CA 1
ATOM 638 C C . GLU A 1 89 ? 14.816 -11.835 -15.096 1.00 97.94 89 GLU A C 1
ATOM 640 O O . GLU A 1 89 ? 14.625 -12.911 -14.529 1.00 97.94 89 GLU A O 1
ATOM 645 N N . LEU A 1 90 ? 13.831 -10.996 -15.397 1.00 97.94 90 LEU A N 1
ATOM 646 C CA . LEU A 1 90 ? 12.411 -11.277 -15.262 1.00 97.94 90 LEU A CA 1
ATOM 647 C C . LEU A 1 90 ? 11.766 -11.123 -16.638 1.00 97.94 90 LEU A C 1
ATOM 649 O O . LEU A 1 90 ? 11.998 -10.130 -17.329 1.00 97.94 90 LEU A O 1
ATOM 653 N N . GLN A 1 91 ? 10.954 -12.100 -17.034 1.00 97.81 91 GLN A N 1
ATOM 654 C CA . GLN A 1 91 ? 10.300 -12.114 -18.339 1.00 97.81 91 GLN A CA 1
ATOM 655 C C . GLN A 1 91 ? 8.785 -12.077 -18.199 1.00 97.81 91 GLN A C 1
ATOM 657 O O . GLN A 1 91 ? 8.233 -12.673 -17.275 1.00 97.81 91 GLN A O 1
ATOM 662 N N . ASN A 1 92 ? 8.126 -11.431 -19.159 1.00 97.19 92 ASN A N 1
ATOM 663 C CA . ASN A 1 92 ? 6.669 -11.302 -19.234 1.00 97.19 92 ASN A CA 1
ATOM 664 C C . ASN A 1 92 ? 6.027 -10.729 -17.956 1.00 97.19 92 ASN A C 1
ATOM 666 O O . ASN A 1 92 ? 4.994 -11.208 -17.483 1.00 97.19 92 ASN A O 1
ATOM 670 N N . VAL A 1 93 ? 6.676 -9.725 -17.374 1.00 97.88 93 VAL A N 1
ATOM 671 C CA . VAL A 1 93 ? 6.266 -9.073 -16.134 1.00 97.88 93 VAL A CA 1
ATOM 672 C C . VAL A 1 93 ? 5.153 -8.064 -16.431 1.00 97.88 93 VAL A C 1
ATOM 674 O O . VAL A 1 93 ? 5.333 -7.209 -17.298 1.00 97.88 93 VAL A O 1
ATOM 677 N N . PRO A 1 94 ? 4.013 -8.106 -15.731 1.00 97.50 94 PRO A N 1
ATOM 678 C CA . PRO A 1 94 ? 2.948 -7.134 -15.931 1.00 97.50 94 PRO A CA 1
ATOM 679 C C . PRO A 1 94 ? 3.352 -5.746 -15.415 1.00 97.50 94 PRO A C 1
ATOM 681 O O . PRO A 1 94 ? 3.854 -5.618 -14.296 1.00 97.50 94 PRO A O 1
ATOM 684 N N . TYR A 1 95 ? 3.081 -4.706 -16.208 1.00 97.50 95 TYR A N 1
ATOM 685 C CA . TYR A 1 95 ? 3.167 -3.308 -15.781 1.00 97.50 95 TYR A CA 1
ATOM 686 C C . TYR A 1 95 ? 1.793 -2.805 -15.312 1.00 97.50 95 TYR A C 1
ATOM 688 O O . TYR A 1 95 ? 0.890 -2.617 -16.127 1.00 97.50 95 TYR A O 1
ATOM 696 N N . LEU A 1 96 ? 1.611 -2.602 -14.005 1.00 95.12 96 LEU A N 1
ATOM 697 C CA . LEU A 1 96 ? 0.320 -2.304 -13.364 1.00 95.12 96 LEU A CA 1
ATOM 698 C C . LEU A 1 96 ? 0.411 -1.096 -12.419 1.00 95.12 96 LEU A C 1
ATOM 700 O O . LEU A 1 96 ? 1.479 -0.553 -12.163 1.00 95.12 96 LEU A O 1
ATOM 704 N N . ASP A 1 97 ? -0.729 -0.640 -11.906 1.00 91.44 97 ASP A N 1
ATOM 705 C CA . ASP A 1 97 ? -0.853 0.504 -10.991 1.00 91.44 97 ASP A CA 1
ATOM 706 C C . ASP A 1 97 ? -1.060 0.076 -9.524 1.00 91.44 97 ASP A C 1
ATOM 708 O O . ASP A 1 97 ? -1.337 0.903 -8.648 1.00 91.44 97 ASP A O 1
ATOM 712 N N . GLY A 1 98 ? -0.931 -1.225 -9.253 1.00 89.19 98 GLY A N 1
ATOM 713 C CA . GLY A 1 98 ? -1.083 -1.845 -7.942 1.00 89.19 98 GLY A CA 1
ATOM 714 C C . GLY A 1 98 ? -0.663 -3.319 -7.934 1.00 89.19 98 GLY A C 1
ATOM 715 O O . GLY A 1 98 ? -0.253 -3.875 -8.953 1.00 89.19 98 GLY A O 1
ATOM 716 N N . TYR A 1 99 ? -0.795 -3.958 -6.771 1.00 88.44 99 TYR A N 1
ATOM 717 C CA . TYR A 1 99 ? -0.329 -5.321 -6.475 1.00 88.44 99 TYR A CA 1
ATOM 718 C C . TYR A 1 99 ? -1.296 -6.415 -6.969 1.00 88.44 99 TYR A C 1
ATOM 720 O O . TYR A 1 99 ? -1.698 -7.317 -6.237 1.00 88.44 99 TYR A O 1
ATOM 728 N N . ASN A 1 100 ? -1.685 -6.320 -8.239 1.00 87.56 100 ASN A N 1
ATOM 729 C CA . ASN A 1 100 ? -2.780 -7.074 -8.852 1.00 87.56 100 ASN A CA 1
ATOM 730 C C . ASN A 1 100 ? -2.315 -8.384 -9.531 1.00 87.56 100 ASN A C 1
ATOM 732 O O . ASN A 1 100 ? -2.774 -8.734 -10.617 1.00 87.56 100 ASN A O 1
ATOM 736 N N . VAL A 1 101 ? -1.398 -9.113 -8.886 1.00 89.62 101 VAL A N 1
ATOM 737 C CA . VAL A 1 101 ? -0.865 -10.419 -9.336 1.00 89.62 101 VAL A CA 1
ATOM 738 C C . VAL A 1 101 ? -0.881 -11.432 -8.188 1.00 89.62 101 VAL A C 1
ATOM 740 O O . VAL A 1 101 ? -1.213 -11.081 -7.056 1.00 89.62 101 VAL A O 1
ATOM 743 N N . ARG A 1 102 ? -0.549 -12.706 -8.429 1.00 89.44 102 ARG A N 1
ATOM 744 C CA . ARG A 1 102 ? -0.516 -13.698 -7.338 1.00 89.44 102 ARG A CA 1
ATOM 745 C C . ARG A 1 102 ? 0.692 -13.468 -6.436 1.00 89.44 102 ARG A C 1
ATOM 747 O O . ARG A 1 102 ? 1.699 -12.923 -6.871 1.00 89.44 102 ARG A O 1
ATOM 754 N N . ALA A 1 103 ? 0.601 -13.920 -5.187 1.00 88.38 103 ALA A N 1
ATOM 755 C CA . ALA A 1 103 ? 1.757 -13.937 -4.298 1.00 88.38 103 ALA A CA 1
ATOM 756 C C . ALA A 1 103 ? 2.910 -14.735 -4.940 1.00 88.38 103 ALA A C 1
ATOM 758 O O . ALA A 1 103 ? 2.696 -15.842 -5.435 1.00 88.38 103 ALA A O 1
ATOM 759 N N . GLY A 1 104 ? 4.110 -14.161 -4.933 1.00 88.62 104 GLY A N 1
ATOM 760 C CA . GLY A 1 104 ? 5.322 -14.694 -5.548 1.00 88.62 104 GLY A CA 1
ATOM 761 C C . GLY A 1 104 ? 5.576 -14.227 -6.979 1.00 88.62 104 GLY A C 1
ATOM 762 O O . GLY A 1 104 ? 6.724 -14.274 -7.416 1.00 88.62 104 GLY A O 1
ATOM 763 N N . ASP A 1 105 ? 4.555 -13.749 -7.696 1.00 93.19 105 ASP A N 1
ATOM 764 C CA . ASP A 1 105 ? 4.726 -13.315 -9.082 1.00 93.19 105 ASP A CA 1
ATOM 765 C C . ASP A 1 105 ? 5.437 -11.947 -9.142 1.00 93.19 105 ASP A C 1
ATOM 767 O O . ASP A 1 105 ? 5.178 -11.076 -8.298 1.00 93.19 105 ASP A O 1
ATOM 771 N N . PRO A 1 106 ? 6.322 -11.729 -10.134 1.00 95.81 106 PRO A N 1
ATOM 772 C CA . PRO A 1 106 ? 6.934 -10.430 -10.363 1.00 95.81 106 PRO A CA 1
ATOM 773 C C . PRO A 1 106 ? 5.929 -9.437 -10.943 1.00 95.81 106 PRO A C 1
ATOM 775 O O . PRO A 1 106 ? 5.022 -9.807 -11.689 1.00 95.81 106 PRO A O 1
ATOM 778 N N . LEU A 1 107 ? 6.139 -8.157 -10.652 1.00 96.06 107 LEU A N 1
ATOM 779 C CA . LEU A 1 107 ? 5.384 -7.056 -11.242 1.00 96.06 107 LEU A CA 1
ATOM 780 C C . LEU A 1 107 ? 6.231 -5.785 -11.339 1.00 96.06 107 LEU A C 1
ATOM 782 O O . LEU A 1 107 ? 7.116 -5.549 -10.513 1.00 96.06 107 LEU A O 1
ATOM 786 N N . VAL A 1 108 ? 5.928 -4.970 -12.350 1.00 97.81 108 VAL A N 1
ATOM 787 C CA . VAL A 1 108 ? 6.384 -3.582 -12.462 1.00 97.81 108 VAL A CA 1
ATOM 788 C C . VAL A 1 108 ? 5.206 -2.684 -12.101 1.00 97.81 108 VAL A C 1
ATOM 790 O O . VAL A 1 108 ? 4.107 -2.863 -12.625 1.00 97.81 108 VAL A O 1
ATOM 793 N N . ILE A 1 109 ? 5.412 -1.724 -11.206 1.00 95.56 109 ILE A N 1
ATOM 794 C CA . ILE A 1 109 ? 4.351 -0.892 -10.644 1.00 95.56 109 ILE A CA 1
ATOM 795 C C . ILE A 1 109 ? 4.622 0.578 -10.948 1.00 95.56 109 ILE A C 1
ATOM 797 O O . ILE A 1 109 ? 5.683 1.107 -10.628 1.00 95.56 109 ILE A O 1
ATOM 801 N N . GLY A 1 110 ? 3.632 1.245 -11.536 1.00 94.88 110 GLY A N 1
ATOM 802 C CA . GLY A 1 110 ? 3.539 2.701 -11.620 1.00 94.88 110 GLY A CA 1
ATOM 803 C C . GLY A 1 110 ? 2.368 3.174 -10.772 1.00 94.88 110 GLY A C 1
ATOM 804 O O . GLY A 1 110 ? 1.282 3.414 -11.298 1.00 94.88 110 GLY A O 1
ATOM 805 N N . ASN A 1 111 ? 2.557 3.237 -9.453 1.00 89.31 111 ASN A N 1
ATOM 806 C CA . ASN A 1 111 ? 1.490 3.601 -8.526 1.00 89.31 111 ASN A CA 1
ATOM 807 C C . ASN A 1 111 ? 1.207 5.112 -8.626 1.00 89.31 111 ASN A C 1
ATOM 809 O O . ASN A 1 111 ? 2.121 5.892 -8.382 1.00 89.31 111 ASN A O 1
ATOM 813 N N . PRO A 1 112 ? -0.035 5.558 -8.895 1.00 85.62 112 PRO A N 1
ATOM 814 C CA . PRO A 1 112 ? -0.358 6.986 -8.988 1.00 85.62 112 PRO A CA 1
ATOM 815 C C . PRO A 1 112 ? -0.097 7.790 -7.704 1.00 85.62 112 PRO A C 1
ATOM 817 O O . PRO A 1 112 ? -0.060 9.014 -7.743 1.00 85.62 112 PRO A O 1
ATOM 820 N N . SER A 1 113 ? 0.027 7.117 -6.555 1.00 83.12 113 SER A N 1
ATOM 821 C CA . SER A 1 113 ? 0.398 7.741 -5.276 1.00 83.12 113 SER A CA 1
ATOM 822 C C . SER A 1 113 ? 1.913 7.857 -5.057 1.00 83.12 113 SER A C 1
ATOM 824 O O . SER A 1 113 ? 2.325 8.352 -4.010 1.00 83.12 113 SER A O 1
ATOM 826 N N . ASP A 1 114 ? 2.729 7.374 -5.994 1.00 84.31 114 ASP A N 1
ATOM 827 C CA . ASP A 1 114 ? 4.192 7.439 -5.973 1.00 84.31 114 ASP A CA 1
ATOM 828 C C . ASP A 1 114 ? 4.702 8.232 -7.192 1.00 84.31 114 ASP A C 1
ATOM 830 O O . ASP A 1 114 ? 3.951 8.641 -8.074 1.00 84.31 114 ASP A O 1
ATOM 834 N N . THR A 1 115 ? 6.002 8.485 -7.220 1.00 88.81 115 THR A N 1
ATOM 835 C CA . THR A 1 115 ? 6.716 9.224 -8.260 1.00 88.81 115 THR A CA 1
ATOM 836 C C . THR A 1 115 ? 7.547 8.313 -9.156 1.00 88.81 115 THR A C 1
ATOM 838 O O . THR A 1 115 ? 7.804 8.676 -10.304 1.00 88.81 115 THR A O 1
ATOM 841 N N . ARG A 1 116 ? 7.958 7.139 -8.658 1.00 92.50 116 ARG A N 1
ATOM 842 C CA . ARG A 1 116 ? 8.896 6.230 -9.332 1.00 92.50 116 ARG A CA 1
ATOM 843 C C . ARG A 1 116 ? 8.243 4.919 -9.746 1.00 92.50 116 ARG A C 1
ATOM 845 O O . ARG A 1 116 ? 7.219 4.512 -9.203 1.00 92.50 116 ARG A O 1
ATOM 852 N N . ILE A 1 117 ? 8.886 4.253 -10.699 1.00 97.44 117 ILE A N 1
ATOM 853 C CA . ILE A 1 117 ? 8.574 2.871 -11.063 1.00 97.44 117 ILE A CA 1
ATOM 854 C C . ILE A 1 117 ? 9.230 1.921 -10.057 1.00 97.44 117 ILE A C 1
ATOM 856 O O . ILE A 1 117 ? 10.412 2.062 -9.745 1.00 97.44 117 ILE A O 1
ATOM 860 N N . GLU A 1 118 ? 8.479 0.931 -9.584 1.00 97.06 118 GLU A N 1
ATOM 861 C CA . GLU A 1 118 ? 8.976 -0.137 -8.714 1.00 97.06 118 GLU A CA 1
ATOM 862 C C . GLU A 1 118 ? 8.916 -1.487 -9.439 1.00 97.06 118 GLU A C 1
ATOM 864 O O . GLU A 1 118 ? 7.920 -1.813 -10.079 1.00 97.06 118 GLU A O 1
ATOM 869 N N . VAL A 1 119 ? 9.962 -2.300 -9.320 1.00 97.69 119 VAL A N 1
ATOM 870 C CA . VAL A 1 119 ? 9.964 -3.720 -9.689 1.00 97.69 119 VAL A CA 1
ATOM 871 C C . VAL A 1 119 ? 9.992 -4.529 -8.401 1.00 97.69 119 VAL A C 1
ATOM 873 O O . VAL A 1 119 ? 10.851 -4.308 -7.548 1.00 97.69 119 VAL A O 1
ATOM 876 N N . THR A 1 120 ? 9.067 -5.469 -8.234 1.00 95.75 120 THR A N 1
ATOM 877 C CA . THR A 1 120 ? 8.951 -6.217 -6.976 1.00 95.75 120 THR A CA 1
ATOM 878 C C . THR A 1 120 ? 8.405 -7.630 -7.189 1.00 95.75 120 THR A C 1
ATOM 880 O O . THR A 1 120 ? 8.083 -8.017 -8.314 1.00 95.75 120 THR A O 1
ATOM 883 N N . LEU A 1 121 ? 8.345 -8.416 -6.113 1.00 92.88 121 LEU A N 1
ATOM 884 C CA . LEU A 1 121 ? 7.628 -9.689 -6.046 1.00 92.88 121 LEU A CA 1
ATOM 885 C C . LEU A 1 121 ? 6.441 -9.512 -5.103 1.00 92.88 121 LEU A C 1
ATOM 887 O O . LEU A 1 121 ? 6.592 -8.969 -4.007 1.00 92.88 121 LEU A O 1
ATOM 891 N N . ASN A 1 122 ? 5.258 -9.971 -5.499 1.00 90.94 122 ASN A N 1
ATOM 892 C CA . ASN A 1 122 ? 4.077 -9.729 -4.681 1.00 90.94 122 ASN A CA 1
ATOM 893 C C . ASN A 1 122 ? 4.077 -10.594 -3.407 1.00 90.94 122 ASN A C 1
ATOM 895 O O . ASN A 1 122 ? 4.161 -11.814 -3.498 1.00 90.94 122 ASN A O 1
ATOM 899 N N . TYR A 1 123 ? 3.926 -9.990 -2.228 1.00 82.75 123 TYR A N 1
ATOM 900 C CA . TYR A 1 123 ? 3.706 -10.684 -0.944 1.00 82.75 123 TYR A CA 1
ATOM 901 C C . TYR A 1 123 ? 4.691 -11.819 -0.590 1.00 82.75 123 TYR A C 1
ATOM 903 O O . TYR A 1 123 ? 4.310 -12.780 0.079 1.00 82.75 123 TYR A O 1
ATOM 911 N N . VAL A 1 124 ? 5.954 -11.724 -1.010 1.00 81.75 124 VAL A N 1
ATOM 912 C CA . VAL A 1 124 ? 7.009 -12.703 -0.681 1.00 81.75 124 VAL A CA 1
ATOM 913 C C . VAL A 1 124 ? 8.288 -12.006 -0.208 1.00 81.75 124 VAL A C 1
ATOM 915 O O . VAL A 1 124 ? 8.265 -10.822 0.129 1.00 81.75 124 VAL A O 1
ATOM 918 N N . ASP A 1 125 ? 9.393 -12.751 -0.115 1.00 77.25 125 ASP A N 1
ATOM 919 C CA . ASP A 1 125 ? 10.711 -12.194 0.175 1.00 77.25 125 ASP A CA 1
ATOM 920 C C . ASP A 1 125 ? 11.109 -11.117 -0.842 1.00 77.25 125 ASP A C 1
ATOM 922 O O . ASP A 1 125 ? 10.632 -11.065 -1.976 1.00 77.25 125 ASP A O 1
ATOM 926 N N . THR A 1 126 ? 12.006 -10.236 -0.414 1.00 87.50 126 THR A N 1
ATOM 927 C CA . THR A 1 126 ? 12.338 -9.019 -1.150 1.00 87.50 126 THR A CA 1
ATOM 928 C C . THR A 1 126 ? 12.955 -9.333 -2.515 1.00 87.50 126 THR A C 1
ATOM 930 O O . THR A 1 126 ? 13.858 -10.175 -2.628 1.00 87.50 126 THR A O 1
ATOM 933 N N . LEU A 1 127 ? 12.519 -8.626 -3.567 1.00 94.19 127 LEU A N 1
ATOM 934 C CA . LEU A 1 127 ? 13.133 -8.776 -4.888 1.00 94.19 127 LEU A CA 1
ATOM 935 C C . LEU A 1 127 ? 14.608 -8.370 -4.845 1.00 94.19 127 LEU A C 1
ATOM 937 O O . LEU A 1 127 ? 15.429 -9.048 -5.453 1.00 94.19 127 LEU A O 1
ATOM 941 N N . TRP A 1 128 ? 14.956 -7.331 -4.077 1.00 94.81 128 TRP A N 1
ATOM 942 C CA . TRP A 1 128 ? 16.342 -6.884 -3.906 1.00 94.81 128 TRP A CA 1
ATOM 943 C C . TRP A 1 128 ? 17.286 -8.032 -3.514 1.00 94.81 128 TRP A C 1
ATOM 945 O O . TRP A 1 128 ? 18.328 -8.232 -4.138 1.00 94.81 128 TRP A O 1
ATOM 955 N N . ASN A 1 129 ? 16.898 -8.831 -2.513 1.00 91.38 129 ASN A N 1
ATOM 956 C CA . ASN A 1 129 ? 17.709 -9.960 -2.058 1.00 91.38 129 ASN A CA 1
ATOM 957 C C . ASN A 1 129 ? 17.625 -11.141 -3.032 1.00 91.38 129 ASN A C 1
ATOM 959 O O . ASN A 1 129 ? 18.643 -11.772 -3.304 1.00 91.38 129 ASN A O 1
ATOM 963 N N . THR A 1 130 ? 16.433 -11.428 -3.562 1.00 91.31 130 THR A N 1
ATOM 964 C CA . THR A 1 130 ? 16.194 -12.555 -4.480 1.00 91.31 130 THR A CA 1
ATOM 965 C C . THR A 1 130 ? 16.987 -12.409 -5.777 1.00 91.31 130 THR A C 1
ATOM 967 O O . THR A 1 130 ? 17.580 -13.373 -6.257 1.00 91.31 130 THR A O 1
ATOM 970 N N . ALA A 1 131 ? 17.043 -11.192 -6.316 1.00 93.62 131 ALA A N 1
ATOM 971 C CA . ALA A 1 131 ? 17.779 -10.865 -7.528 1.00 93.62 131 ALA A CA 1
ATOM 972 C C . ALA A 1 131 ? 19.282 -10.643 -7.285 1.00 93.62 131 ALA A C 1
ATOM 974 O O . ALA A 1 131 ? 20.034 -10.502 -8.247 1.00 93.62 131 ALA A O 1
ATOM 975 N N . GLY A 1 132 ? 19.731 -10.590 -6.023 1.00 94.94 132 GLY A N 1
ATOM 976 C CA . GLY A 1 132 ? 21.123 -10.298 -5.671 1.00 94.94 132 GLY A CA 1
ATOM 977 C C . GLY A 1 132 ? 21.596 -8.934 -6.180 1.00 94.94 132 GLY A C 1
ATOM 978 O O . GLY A 1 132 ? 22.762 -8.795 -6.550 1.00 94.94 132 GLY A O 1
ATOM 979 N N . VAL A 1 133 ? 20.685 -7.962 -6.268 1.00 96.06 133 VAL A N 1
ATOM 980 C CA . VAL A 1 133 ? 20.979 -6.604 -6.742 1.00 96.06 133 VAL A CA 1
ATOM 981 C C . VAL A 1 133 ? 21.726 -5.841 -5.651 1.00 96.06 133 VAL A C 1
ATOM 983 O O . VAL A 1 133 ? 21.459 -6.006 -4.456 1.00 96.06 133 VAL A O 1
ATOM 986 N N . ALA A 1 134 ? 22.688 -5.022 -6.060 1.00 95.69 134 ALA A N 1
ATOM 987 C CA . ALA A 1 134 ? 23.478 -4.183 -5.175 1.00 95.69 134 ALA A CA 1
ATOM 988 C C . ALA A 1 134 ? 23.377 -2.704 -5.562 1.00 95.69 134 ALA A C 1
ATOM 990 O O . ALA A 1 134 ? 23.003 -2.338 -6.673 1.00 95.69 134 ALA A O 1
ATOM 991 N N . GLU A 1 135 ? 23.749 -1.836 -4.624 1.00 94.56 135 GLU A N 1
ATOM 992 C CA . GLU A 1 135 ? 23.892 -0.408 -4.905 1.00 94.56 135 GLU A CA 1
ATOM 993 C C . GLU A 1 135 ? 24.876 -0.191 -6.064 1.00 94.56 135 GLU A C 1
ATOM 995 O O . GLU A 1 135 ? 25.989 -0.725 -6.056 1.00 94.56 135 GLU A O 1
ATOM 1000 N N . GLY A 1 136 ? 24.468 0.610 -7.050 1.00 95.12 136 GLY A N 1
ATOM 1001 C CA . GLY A 1 136 ? 25.240 0.874 -8.268 1.00 95.12 136 GLY A CA 1
ATOM 1002 C C . GLY A 1 136 ? 24.926 -0.042 -9.455 1.00 95.12 136 GLY A C 1
ATOM 1003 O O . GLY A 1 136 ? 25.435 0.217 -10.546 1.00 95.12 136 GLY A O 1
ATOM 1004 N N . ASP A 1 137 ? 24.084 -1.065 -9.280 1.00 98.31 137 ASP A N 1
ATOM 1005 C CA . ASP A 1 137 ? 23.515 -1.806 -10.406 1.00 98.31 137 ASP A CA 1
ATOM 1006 C C . ASP A 1 137 ? 22.537 -0.941 -11.225 1.00 98.31 137 ASP A C 1
ATOM 1008 O O . ASP A 1 137 ? 22.078 0.128 -10.806 1.00 98.31 137 ASP A O 1
ATOM 1012 N N . THR A 1 138 ? 22.212 -1.419 -12.423 1.00 98.56 138 THR A N 1
ATOM 1013 C CA . THR A 1 138 ? 21.227 -0.811 -13.318 1.00 98.56 138 THR A CA 1
ATOM 1014 C C . THR A 1 138 ? 20.215 -1.843 -13.805 1.00 98.56 138 THR A C 1
ATOM 1016 O O . THR A 1 138 ? 20.443 -3.052 -13.725 1.00 98.56 138 THR A O 1
ATOM 1019 N N . ALA A 1 139 ? 19.086 -1.371 -14.328 1.00 98.50 139 ALA A N 1
ATOM 1020 C CA . ALA A 1 139 ? 18.068 -2.178 -14.976 1.00 98.50 139 ALA A CA 1
ATOM 1021 C C . ALA A 1 139 ? 17.793 -1.685 -16.400 1.00 98.50 139 ALA A C 1
ATOM 1023 O O . ALA A 1 139 ? 17.752 -0.484 -16.674 1.00 98.50 139 ALA A O 1
ATOM 1024 N N . THR A 1 140 ? 17.546 -2.630 -17.297 1.00 98.62 140 THR A N 1
ATOM 1025 C CA . THR A 1 140 ? 16.992 -2.391 -18.626 1.00 98.62 140 THR A CA 1
ATOM 1026 C C . THR A 1 140 ? 15.595 -2.996 -18.687 1.00 98.62 140 THR A C 1
ATOM 1028 O O . THR A 1 140 ? 15.415 -4.164 -18.340 1.00 98.62 140 THR A O 1
ATOM 1031 N N . VAL A 1 141 ? 14.614 -2.213 -19.134 1.00 98.62 141 VAL A N 1
ATOM 1032 C CA . VAL A 1 141 ? 13.223 -2.639 -19.315 1.00 98.62 141 VAL A CA 1
ATOM 1033 C C . VAL A 1 141 ? 12.866 -2.570 -20.793 1.00 98.62 141 VAL A C 1
ATOM 1035 O O . VAL A 1 141 ? 13.066 -1.536 -21.425 1.00 98.62 141 VAL A O 1
ATOM 1038 N N . THR A 1 142 ? 12.325 -3.652 -21.346 1.00 98.44 142 THR A N 1
ATOM 1039 C CA . THR A 1 142 ? 11.883 -3.722 -22.748 1.00 98.44 142 THR A CA 1
ATOM 1040 C C . THR A 1 142 ? 10.441 -4.193 -22.840 1.00 98.44 142 THR A C 1
ATOM 1042 O O . THR A 1 142 ? 9.977 -4.974 -22.007 1.00 98.44 142 THR A O 1
ATOM 1045 N N . LEU A 1 143 ? 9.713 -3.725 -23.855 1.00 98.31 143 LEU A N 1
ATOM 1046 C CA . LEU A 1 143 ? 8.362 -4.215 -24.117 1.00 98.31 143 LEU A CA 1
ATOM 1047 C C . LEU A 1 143 ? 8.416 -5.674 -24.595 1.00 98.31 143 LEU A C 1
ATOM 1049 O O . LEU A 1 143 ? 9.071 -5.979 -25.590 1.00 98.31 143 LEU A O 1
ATOM 1053 N N . ALA A 1 144 ? 7.713 -6.566 -23.896 1.00 97.75 144 ALA A N 1
ATOM 1054 C CA . ALA A 1 144 ? 7.535 -7.954 -24.314 1.00 97.75 144 ALA A CA 1
ATOM 1055 C C . ALA A 1 144 ? 6.281 -8.096 -25.186 1.00 97.75 144 ALA A C 1
ATOM 1057 O O . ALA A 1 144 ? 6.346 -8.617 -26.297 1.00 97.75 144 ALA A O 1
ATOM 1058 N N . GLU A 1 145 ? 5.145 -7.588 -24.701 1.00 97.56 145 GLU A N 1
ATOM 1059 C CA . GLU A 1 145 ? 3.871 -7.618 -25.420 1.00 97.56 145 GLU A CA 1
ATOM 1060 C C . GLU A 1 145 ? 2.985 -6.436 -25.004 1.00 97.56 145 GLU A C 1
ATOM 1062 O O . GLU A 1 145 ? 2.742 -6.199 -23.817 1.00 97.56 145 GLU A O 1
ATOM 1067 N N . LYS A 1 146 ? 2.482 -5.686 -25.989 1.00 97.44 146 LYS A N 1
ATOM 1068 C CA . LYS A 1 146 ? 1.620 -4.522 -25.756 1.00 97.44 146 LYS A CA 1
ATOM 1069 C C . LYS A 1 146 ? 0.236 -4.967 -25.273 1.00 97.44 146 LYS A C 1
ATOM 1071 O O . LYS A 1 146 ? -0.439 -5.725 -25.960 1.00 97.44 146 LYS A O 1
ATOM 1076 N N . GLY A 1 147 ? -0.214 -4.450 -24.132 1.00 95.94 147 GLY A N 1
ATOM 1077 C CA . GLY A 1 147 ? -1.571 -4.653 -23.617 1.00 95.94 147 GLY A CA 1
ATOM 1078 C C . GLY A 1 147 ? -1.928 -6.075 -23.163 1.00 95.94 147 GLY A C 1
ATOM 1079 O O . GLY A 1 147 ? -3.113 -6.339 -22.962 1.00 95.94 147 GLY A O 1
ATOM 1080 N N . ALA A 1 148 ? -0.959 -6.977 -22.974 1.00 96.25 148 ALA A N 1
ATOM 1081 C CA . ALA A 1 148 ? -1.204 -8.377 -22.594 1.00 96.25 148 ALA A CA 1
ATOM 1082 C C . ALA A 1 148 ? -2.021 -8.548 -21.294 1.00 96.25 148 ALA A C 1
ATOM 1084 O O . ALA A 1 148 ? -2.740 -9.530 -21.124 1.00 96.25 148 ALA A O 1
ATOM 1085 N N . PHE A 1 149 ? -1.938 -7.576 -20.384 1.00 94.38 149 PHE A N 1
ATOM 1086 C CA . PHE A 1 149 ? -2.623 -7.548 -19.091 1.00 94.38 149 PHE A CA 1
ATOM 1087 C C . PHE A 1 149 ? -3.694 -6.453 -19.007 1.00 94.38 149 PHE A C 1
ATOM 1089 O O . PHE A 1 149 ? -4.120 -6.088 -17.910 1.00 94.38 149 PHE A O 1
ATOM 1096 N N . LYS A 1 150 ? -4.147 -5.911 -20.145 1.00 92.12 150 LYS A N 1
ATOM 1097 C CA . LYS A 1 150 ? -5.154 -4.843 -20.173 1.00 92.12 150 LYS A CA 1
ATOM 1098 C C . LYS A 1 150 ? -6.466 -5.264 -19.501 1.00 92.12 150 LYS A C 1
ATOM 1100 O O . LYS A 1 150 ? -6.947 -4.541 -18.637 1.00 92.12 150 LYS A O 1
ATOM 1105 N N . ASP A 1 151 ? -6.986 -6.446 -19.826 1.00 89.12 151 ASP A N 1
ATOM 1106 C CA . ASP A 1 151 ? -8.240 -6.950 -19.247 1.00 89.12 151 ASP A CA 1
ATOM 1107 C C . ASP A 1 151 ? -8.116 -7.184 -17.733 1.00 89.12 151 ASP A C 1
ATOM 1109 O O . ASP A 1 151 ? -9.021 -6.856 -16.967 1.00 89.12 151 ASP A O 1
ATOM 1113 N N . LEU A 1 152 ? -6.967 -7.714 -17.289 1.00 85.69 152 LEU A N 1
ATOM 1114 C CA . LEU A 1 152 ? -6.664 -7.901 -15.867 1.00 85.69 152 LEU A CA 1
ATOM 1115 C C . LEU A 1 152 ? -6.659 -6.559 -15.134 1.00 85.69 152 LEU A C 1
ATOM 1117 O O . LEU A 1 152 ? -7.245 -6.436 -14.060 1.00 85.69 152 LEU A O 1
ATOM 1121 N N . ARG A 1 153 ? -6.004 -5.555 -15.724 1.00 86.56 153 ARG A N 1
ATOM 1122 C CA . ARG A 1 153 ? -5.966 -4.205 -15.176 1.00 86.56 153 ARG A CA 1
ATOM 1123 C C . ARG A 1 153 ? -7.367 -3.617 -15.083 1.00 86.56 153 ARG A C 1
ATOM 1125 O O . ARG A 1 153 ? -7.718 -3.127 -14.022 1.00 86.56 153 ARG A O 1
ATOM 1132 N N . GLU A 1 154 ? -8.152 -3.658 -16.157 1.00 86.56 154 GLU A N 1
ATOM 1133 C CA . GLU A 1 154 ? -9.509 -3.099 -16.167 1.00 86.56 154 GLU A CA 1
ATOM 1134 C C . GLU A 1 154 ? -10.377 -3.753 -15.083 1.00 86.56 154 GLU A C 1
ATOM 1136 O O . GLU A 1 154 ? -10.981 -3.042 -14.284 1.00 86.56 154 GLU A O 1
ATOM 1141 N N . LEU A 1 155 ? -10.335 -5.085 -14.966 1.00 86.00 155 LEU A N 1
ATOM 1142 C CA . LEU A 1 155 ? -11.080 -5.835 -13.950 1.00 86.00 155 LEU A CA 1
ATOM 1143 C C . LEU A 1 155 ? -10.676 -5.492 -12.505 1.00 86.00 155 LEU A C 1
ATOM 1145 O O . LEU A 1 155 ? -11.514 -5.555 -11.610 1.00 86.00 155 LEU A O 1
ATOM 1149 N N . LEU A 1 156 ? -9.400 -5.184 -12.262 1.00 83.19 156 LEU A N 1
ATOM 1150 C CA . LEU A 1 156 ? -8.849 -4.953 -10.918 1.00 83.19 156 LEU A CA 1
ATOM 1151 C C . LEU A 1 156 ? -8.581 -3.471 -10.611 1.00 83.19 156 LEU A C 1
ATOM 1153 O O . LEU A 1 156 ? -8.022 -3.151 -9.562 1.00 83.19 156 LEU A O 1
ATOM 1157 N N . SER A 1 157 ? -8.961 -2.568 -11.517 1.00 71.75 157 SER A N 1
ATOM 1158 C CA . SER A 1 157 ? -8.782 -1.119 -11.361 1.00 71.75 157 SER A CA 1
ATOM 1159 C C . SER A 1 157 ? -9.881 -0.442 -10.540 1.00 71.75 157 SER A C 1
ATOM 1161 O O . SER A 1 157 ? -9.748 0.739 -10.216 1.00 71.75 157 SER A O 1
ATOM 1163 N N . ASP A 1 158 ? -10.929 -1.180 -10.159 1.00 70.06 158 ASP A N 1
ATOM 1164 C CA . ASP A 1 158 ? -11.982 -0.694 -9.270 1.00 70.06 158 ASP A CA 1
ATOM 1165 C C . ASP A 1 158 ? -11.395 -0.409 -7.879 1.00 70.06 158 ASP A C 1
ATOM 1167 O O . ASP A 1 158 ? -11.170 -1.307 -7.064 1.00 70.06 158 ASP A O 1
ATOM 1171 N N . ARG A 1 159 ? -11.118 0.869 -7.610 1.00 72.00 159 ARG A N 1
ATOM 1172 C CA . ARG A 1 159 ? -10.658 1.353 -6.304 1.00 72.00 159 ARG A CA 1
ATOM 1173 C C . ARG A 1 159 ? -11.849 1.848 -5.492 1.00 72.00 159 ARG A C 1
ATOM 1175 O O . ARG A 1 159 ? -12.713 2.554 -6.007 1.00 72.00 159 ARG A O 1
ATOM 1182 N N . GLU A 1 160 ? -11.870 1.508 -4.206 1.00 79.75 160 GLU A N 1
ATOM 1183 C CA . GLU A 1 160 ? -12.800 2.124 -3.257 1.00 79.75 160 GLU A CA 1
ATOM 1184 C C . GLU A 1 160 ? -12.499 3.629 -3.153 1.00 79.75 160 GLU A C 1
ATOM 1186 O O . GLU A 1 160 ? -11.339 4.027 -3.045 1.00 79.75 160 GLU A O 1
ATOM 1191 N N . SER A 1 161 ? -13.535 4.472 -3.192 1.00 88.75 161 SER A N 1
ATOM 1192 C CA . SER A 1 161 ? -13.371 5.922 -3.042 1.00 88.75 161 SER A CA 1
ATOM 1193 C C . SER A 1 161 ? -12.951 6.289 -1.619 1.00 88.75 161 SER A C 1
ATOM 1195 O O . SER A 1 161 ? -13.484 5.738 -0.651 1.00 88.75 161 SER A O 1
ATOM 1197 N N . ASP A 1 162 ? -12.038 7.247 -1.478 1.00 92.06 162 ASP A N 1
ATOM 1198 C CA . ASP A 1 162 ? -11.634 7.810 -0.183 1.00 92.06 162 ASP A CA 1
ATOM 1199 C C . ASP A 1 162 ? -12.494 9.021 0.233 1.00 92.06 162 ASP A C 1
ATOM 1201 O O . ASP A 1 162 ? -12.303 9.582 1.316 1.00 92.06 162 ASP A O 1
ATOM 1205 N N . GLU A 1 163 ? -13.488 9.388 -0.582 1.00 94.19 163 GLU A N 1
ATOM 1206 C CA . GLU A 1 163 ? -14.446 10.449 -0.283 1.00 94.19 163 GLU A CA 1
ATOM 1207 C C . GLU A 1 163 ? -15.638 9.902 0.504 1.00 94.19 163 GLU A C 1
ATOM 1209 O O . GLU A 1 163 ? -16.405 9.061 0.029 1.00 94.19 163 GLU A O 1
ATOM 1214 N N . ARG A 1 164 ? -15.854 10.428 1.717 1.00 96.25 164 ARG A N 1
ATOM 1215 C CA . ARG A 1 164 ? -16.978 10.009 2.569 1.00 96.25 164 ARG A CA 1
ATOM 1216 C C . ARG A 1 164 ? -18.328 10.163 1.859 1.00 96.25 164 ARG A C 1
ATOM 1218 O O . ARG A 1 164 ? -19.218 9.353 2.104 1.00 96.25 164 ARG A O 1
ATOM 1225 N N . SER A 1 165 ? -18.509 11.184 1.021 1.00 96.94 165 SER A N 1
ATOM 1226 C CA . SER A 1 165 ? -19.778 11.465 0.330 1.00 96.94 165 SER A CA 1
ATOM 1227 C C . SER A 1 165 ? -20.226 10.374 -0.638 1.00 96.94 165 SER A C 1
ATOM 1229 O O . SER A 1 165 ? -21.409 10.328 -0.965 1.00 96.94 165 SER A O 1
ATOM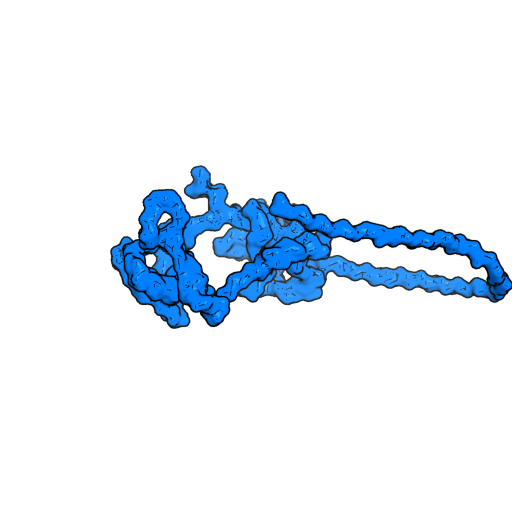 1231 N N . ASP A 1 166 ? -19.320 9.493 -1.057 1.00 96.00 166 ASP A N 1
ATOM 1232 C CA . ASP A 1 166 ? -19.609 8.444 -2.041 1.00 96.00 166 ASP A CA 1
ATOM 1233 C C . ASP A 1 166 ? -20.299 7.219 -1.417 1.00 96.00 166 ASP A C 1
ATOM 1235 O O . ASP A 1 166 ? -20.638 6.263 -2.112 1.00 96.00 166 ASP A O 1
ATOM 1239 N N . TYR A 1 167 ? -20.527 7.249 -0.101 1.00 97.19 167 TYR A N 1
ATOM 1240 C CA . TYR A 1 167 ? -21.088 6.152 0.680 1.00 97.19 167 TYR A CA 1
ATOM 1241 C C . TYR A 1 167 ? -22.362 6.581 1.405 1.00 97.19 167 TYR A C 1
ATOM 1243 O O . TYR A 1 167 ? -22.446 7.678 1.968 1.00 97.19 167 TYR A O 1
ATOM 1251 N N . ASP A 1 168 ? -23.330 5.669 1.506 1.00 97.81 168 ASP A N 1
ATOM 1252 C CA . ASP A 1 168 ? -24.612 5.965 2.158 1.00 97.81 168 ASP A CA 1
ATOM 1253 C C . ASP A 1 168 ? -24.474 6.191 3.674 1.00 97.81 168 ASP A C 1
ATOM 1255 O O . ASP A 1 168 ? -25.309 6.858 4.288 1.00 97.81 168 ASP A O 1
ATOM 1259 N N . SER A 1 169 ? -23.441 5.624 4.312 1.00 98.19 169 SER A N 1
ATOM 1260 C CA . SER A 1 169 ? -23.270 5.691 5.767 1.00 98.19 169 SER A CA 1
ATOM 1261 C C . SER A 1 169 ? -21.808 5.649 6.224 1.00 98.19 169 SER A C 1
ATOM 1263 O O . SER A 1 169 ? -20.915 5.241 5.476 1.00 98.19 169 SER A O 1
ATOM 1265 N N . ASP A 1 170 ? -21.573 6.062 7.476 1.00 98.31 170 ASP A N 1
ATOM 1266 C CA . ASP A 1 170 ? -20.247 6.017 8.107 1.00 98.31 170 ASP A CA 1
ATOM 1267 C C . ASP A 1 170 ? -19.767 4.562 8.216 1.00 98.31 170 ASP A C 1
ATOM 1269 O O . ASP A 1 170 ? -18.592 4.286 8.004 1.00 98.31 170 ASP A O 1
ATOM 1273 N N . GLU A 1 171 ? -20.669 3.615 8.488 1.00 98.12 171 GLU A N 1
ATOM 1274 C CA . GLU A 1 171 ? -20.366 2.183 8.564 1.00 98.12 171 GLU A CA 1
ATOM 1275 C C . GLU A 1 171 ? -19.889 1.621 7.226 1.00 98.12 171 GLU A C 1
ATOM 1277 O O . GLU A 1 171 ? -18.957 0.815 7.203 1.00 98.12 171 GLU A O 1
ATOM 1282 N N . GLN A 1 172 ? -20.506 2.041 6.115 1.00 97.25 172 GLN A N 1
ATOM 1283 C CA . GLN A 1 172 ? -20.062 1.633 4.783 1.00 97.25 172 GLN A CA 1
ATOM 1284 C C . GLN A 1 172 ? -18.678 2.209 4.478 1.00 97.25 172 GLN A C 1
ATOM 1286 O O . GLN A 1 172 ? -17.766 1.443 4.172 1.00 97.25 172 GLN A O 1
ATOM 1291 N N . PHE A 1 173 ? -18.497 3.522 4.653 1.00 97.75 173 PHE A N 1
ATOM 1292 C CA . PHE A 1 173 ? -17.223 4.200 4.395 1.00 97.75 173 PHE A CA 1
ATOM 1293 C C . PHE A 1 173 ? -16.077 3.654 5.255 1.00 97.75 173 PHE A C 1
ATOM 1295 O O . PHE A 1 173 ? -14.981 3.399 4.765 1.00 97.75 173 PHE A O 1
ATOM 1302 N N . ALA A 1 174 ? -16.335 3.429 6.543 1.00 97.56 174 ALA A N 1
ATOM 1303 C CA . ALA A 1 174 ? -15.367 2.905 7.498 1.00 97.56 174 ALA A CA 1
ATOM 1304 C C . ALA A 1 174 ? -15.190 1.380 7.404 1.00 97.56 174 ALA A C 1
ATOM 1306 O O . ALA A 1 174 ? -14.371 0.819 8.138 1.00 97.56 174 ALA A O 1
ATOM 1307 N N . ASN A 1 175 ? -15.942 0.689 6.537 1.00 96.75 175 ASN A N 1
ATOM 1308 C CA . ASN A 1 175 ? -16.005 -0.774 6.457 1.00 96.75 175 ASN A CA 1
ATOM 1309 C C . ASN A 1 175 ? -16.356 -1.436 7.814 1.00 96.75 175 ASN A C 1
ATOM 1311 O O . ASN A 1 175 ? -15.975 -2.577 8.082 1.00 96.75 175 ASN A O 1
ATOM 1315 N N . PHE A 1 176 ? -17.066 -0.716 8.688 1.00 98.19 176 PHE A N 1
ATOM 1316 C CA . PHE A 1 176 ? -17.356 -1.112 10.065 1.00 98.19 176 PHE A CA 1
ATOM 1317 C C . PHE A 1 176 ? -18.607 -1.991 10.118 1.00 98.19 176 PHE A C 1
ATOM 1319 O O . PHE A 1 176 ? -19.733 -1.521 9.959 1.00 98.19 176 PHE A O 1
ATOM 1326 N N . ARG A 1 177 ? -18.434 -3.297 10.333 1.00 97.12 177 ARG A N 1
ATOM 1327 C CA . ARG A 1 177 ? -19.555 -4.251 10.317 1.00 97.12 177 ARG A CA 1
ATOM 1328 C C . ARG A 1 177 ? -19.334 -5.443 11.239 1.00 97.12 177 ARG A C 1
ATOM 1330 O O . ARG A 1 177 ? -18.202 -5.922 11.355 1.00 97.12 177 ARG A O 1
ATOM 1337 N N . PRO A 1 178 ? -20.407 -5.970 11.856 1.00 95.88 178 PRO A N 1
ATOM 1338 C CA . PRO A 1 178 ? -20.302 -7.153 12.691 1.00 95.88 178 PRO A CA 1
ATOM 1339 C C . PRO A 1 178 ? -19.913 -8.362 11.837 1.00 95.88 178 PRO A C 1
ATOM 1341 O O . PRO A 1 178 ? -20.470 -8.583 10.755 1.00 95.88 178 PRO A O 1
ATOM 1344 N N . LEU A 1 179 ? -18.979 -9.165 12.339 1.00 95.25 179 LEU A N 1
ATOM 1345 C CA . LEU A 1 179 ? -18.669 -10.460 11.750 1.00 95.25 179 LEU A CA 1
ATOM 1346 C C . LEU A 1 179 ? -19.847 -11.417 11.949 1.00 95.25 179 LEU A C 1
ATOM 1348 O O . LEU A 1 179 ? -20.540 -11.394 12.969 1.00 95.25 179 LEU A O 1
ATOM 1352 N N . LYS A 1 180 ? -20.081 -12.258 10.942 1.00 92.38 180 LYS A N 1
ATOM 1353 C CA . LYS A 1 180 ? -21.143 -13.267 10.930 1.00 92.38 180 LYS A CA 1
ATOM 1354 C C . LYS A 1 180 ? -20.517 -14.628 10.655 1.00 92.38 180 LYS A C 1
ATOM 1356 O O . LYS A 1 180 ? -19.666 -14.735 9.778 1.00 92.38 180 LYS A O 1
ATOM 1361 N N . GLY A 1 181 ? -20.970 -15.657 11.364 1.00 88.06 181 GLY A N 1
ATOM 1362 C CA . GLY A 1 181 ? -20.549 -17.039 11.139 1.00 88.06 181 GLY A CA 1
ATOM 1363 C C . GLY A 1 181 ? -20.237 -17.793 12.430 1.00 88.06 181 GLY A C 1
ATOM 1364 O O . GLY A 1 181 ? -19.910 -17.199 13.457 1.00 88.06 181 GLY A O 1
ATOM 1365 N N . GLY A 1 182 ? -20.349 -19.121 12.363 1.00 88.19 182 GLY A N 1
ATOM 1366 C CA . GLY A 1 182 ? -20.073 -20.013 13.489 1.00 88.19 182 GLY A CA 1
ATOM 1367 C C . GLY A 1 182 ? -20.957 -19.742 14.712 1.00 88.19 182 GLY A C 1
ATOM 1368 O O . GLY A 1 182 ? -22.138 -19.428 14.584 1.00 88.19 182 GLY A O 1
ATOM 1369 N N . ALA A 1 183 ? -20.365 -19.872 15.901 1.00 91.94 183 ALA A N 1
ATOM 1370 C CA . ALA A 1 183 ? -21.019 -19.648 17.193 1.00 91.94 183 ALA A CA 1
ATOM 1371 C C . ALA A 1 183 ? -20.832 -18.214 17.736 1.00 91.94 183 ALA A C 1
ATOM 1373 O O . ALA A 1 183 ? -21.010 -17.974 18.931 1.00 91.94 183 ALA A O 1
ATOM 1374 N N . LEU A 1 184 ? -20.442 -17.254 16.887 1.00 91.38 184 LEU A N 1
ATOM 1375 C CA . LEU A 1 184 ? -20.256 -15.866 17.306 1.00 91.38 184 LEU A CA 1
ATOM 1376 C C . LEU A 1 184 ? -21.604 -15.227 17.651 1.00 91.38 184 LEU A C 1
ATOM 1378 O O . LEU A 1 184 ? -22.522 -15.178 16.829 1.00 91.38 184 LEU A O 1
ATOM 1382 N N . ARG A 1 185 ? -21.710 -14.682 18.866 1.00 91.44 185 ARG A N 1
ATOM 1383 C CA . ARG A 1 185 ? -22.847 -13.839 19.247 1.00 91.44 185 ARG A CA 1
ATOM 1384 C C . ARG A 1 185 ? -22.884 -12.606 18.339 1.00 91.44 185 ARG A C 1
ATOM 1386 O O . ARG A 1 185 ? -21.855 -11.972 18.106 1.00 91.44 185 ARG A O 1
ATOM 1393 N N . GLN A 1 186 ? -24.072 -12.243 17.858 1.00 90.00 186 GLN A N 1
ATOM 1394 C CA . GLN A 1 186 ? -24.256 -11.048 17.035 1.00 90.00 186 GLN A CA 1
ATOM 1395 C C . GLN A 1 186 ? -23.706 -9.804 17.746 1.00 90.00 186 GLN A C 1
ATOM 1397 O O . GLN A 1 186 ? -23.983 -9.587 18.925 1.00 90.00 186 GLN A O 1
ATOM 1402 N N . GLY A 1 187 ? -22.913 -9.007 17.025 1.00 90.25 187 GLY A N 1
ATOM 1403 C CA . GLY A 1 187 ? -22.297 -7.793 17.563 1.00 90.25 187 GLY A CA 1
ATOM 1404 C C . GLY A 1 187 ? -21.201 -8.043 18.603 1.00 90.25 187 GLY A C 1
ATOM 1405 O O . GLY A 1 187 ? -20.836 -7.116 19.313 1.00 90.25 187 GLY A O 1
ATOM 1406 N N . ALA A 1 188 ? -20.683 -9.271 18.735 1.00 93.25 188 ALA A N 1
ATOM 1407 C CA . ALA A 1 188 ? -19.553 -9.546 19.625 1.00 93.25 188 ALA A CA 1
ATOM 1408 C C . ALA A 1 188 ? -18.197 -9.181 19.007 1.00 93.25 188 ALA A C 1
ATOM 1410 O O . ALA A 1 188 ? -17.288 -8.802 19.734 1.00 93.25 188 ALA A O 1
ATOM 1411 N N . VAL A 1 189 ? -18.062 -9.310 17.683 1.00 95.56 189 VAL A N 1
ATOM 1412 C CA . VAL A 1 189 ? -16.828 -9.011 16.948 1.00 95.56 189 VAL A CA 1
ATOM 1413 C C . VAL A 1 189 ? -17.179 -8.197 15.714 1.00 95.56 189 VAL A C 1
ATOM 1415 O O . VAL A 1 189 ? -18.128 -8.526 14.996 1.00 95.56 189 VAL A O 1
ATOM 1418 N N . TYR A 1 190 ? -16.403 -7.151 15.466 1.00 97.44 190 TYR A N 1
ATOM 1419 C CA . TYR A 1 190 ? -16.516 -6.293 14.296 1.00 97.44 190 TYR A CA 1
ATOM 1420 C C . TYR A 1 190 ? -15.228 -6.367 13.488 1.00 97.44 190 TYR A C 1
ATOM 1422 O O . TYR A 1 190 ? -14.162 -6.659 14.024 1.00 97.44 190 TYR A O 1
ATOM 1430 N N . ARG A 1 191 ? -15.346 -6.089 12.193 1.00 96.44 191 ARG A N 1
ATOM 1431 C CA . ARG A 1 191 ? -14.216 -5.678 11.363 1.00 96.44 191 ARG A CA 1
ATOM 1432 C C . ARG A 1 191 ? -14.427 -4.245 10.915 1.00 96.44 191 ARG A C 1
ATOM 1434 O O . ARG A 1 191 ? -15.576 -3.813 10.811 1.00 96.44 191 ARG A O 1
ATOM 1441 N N . SER A 1 192 ? -13.338 -3.560 10.617 1.00 97.00 192 SER A N 1
ATOM 1442 C CA . SER A 1 192 ? -13.341 -2.191 10.124 1.00 97.00 192 SER A CA 1
ATOM 1443 C C . SER A 1 192 ? -12.105 -1.921 9.280 1.00 97.00 192 SER A C 1
ATOM 1445 O O . SER A 1 192 ? -11.185 -2.737 9.220 1.00 97.00 192 SER A O 1
ATOM 1447 N N . SER A 1 193 ? -12.081 -0.747 8.658 1.00 95.94 193 SER A N 1
ATOM 1448 C CA . SER A 1 193 ? -10.826 -0.094 8.293 1.00 95.94 193 SER A CA 1
ATOM 1449 C C . SER A 1 193 ? -10.007 0.207 9.551 1.00 95.94 193 SER A C 1
ATOM 1451 O O . SER A 1 193 ? -10.524 0.149 10.671 1.00 95.94 193 SER A O 1
ATOM 1453 N N . SER A 1 194 ? -8.731 0.537 9.368 1.00 95.00 194 SER A N 1
ATOM 1454 C CA . SER A 1 194 ? -7.838 0.849 10.483 1.00 95.00 194 SER A CA 1
ATOM 1455 C C . SER A 1 194 ? -8.363 2.035 11.321 1.00 95.00 194 SER A C 1
ATOM 1457 O O . SER A 1 194 ? -8.647 3.093 10.753 1.00 95.00 194 SER A O 1
ATOM 1459 N N . PRO A 1 195 ? -8.463 1.903 12.661 1.00 96.50 195 PRO A N 1
ATOM 1460 C CA . PRO A 1 195 ? -8.758 3.020 13.559 1.00 96.50 195 PRO A CA 1
ATOM 1461 C C . PRO A 1 195 ? -7.542 3.921 13.834 1.00 96.50 195 PRO A C 1
ATOM 1463 O O . PRO A 1 195 ? -7.696 4.923 14.526 1.00 96.50 195 PRO A O 1
ATOM 1466 N N . ILE A 1 196 ? -6.350 3.570 13.335 1.00 96.06 196 ILE A N 1
ATOM 1467 C CA . ILE A 1 196 ? -5.080 4.274 13.590 1.00 96.06 196 ILE A CA 1
ATOM 1468 C C . ILE A 1 196 ? -4.594 4.980 12.314 1.00 96.06 196 ILE A C 1
ATOM 1470 O O . ILE A 1 196 ? -4.570 6.207 12.248 1.00 96.06 196 ILE A O 1
ATOM 1474 N N . ASN A 1 197 ? -4.280 4.210 11.269 1.00 93.25 197 ASN A N 1
ATOM 1475 C CA . ASN A 1 197 ? -3.884 4.712 9.952 1.00 93.25 197 ASN A CA 1
ATOM 1476 C C . ASN A 1 197 ? -5.020 5.493 9.267 1.00 93.25 197 ASN A C 1
ATOM 1478 O O . ASN A 1 197 ? -6.026 4.899 8.866 1.00 93.25 197 ASN A O 1
ATOM 1482 N N . ASN A 1 198 ? -4.835 6.804 9.081 1.00 95.00 198 ASN A N 1
ATOM 1483 C CA . ASN A 1 198 ? -5.816 7.679 8.439 1.00 95.00 198 ASN A CA 1
ATOM 1484 C C . ASN A 1 198 ? -5.499 8.029 6.972 1.00 95.00 198 ASN A C 1
ATOM 1486 O O . ASN A 1 198 ? -6.060 8.987 6.446 1.00 95.00 198 ASN A O 1
ATOM 1490 N N . LYS A 1 199 ? -4.651 7.261 6.272 1.00 91.00 199 LYS A N 1
ATOM 1491 C CA . LYS A 1 199 ? -4.293 7.516 4.859 1.00 91.00 199 LYS A CA 1
ATOM 1492 C C . LYS A 1 199 ? -5.508 7.710 3.941 1.00 91.00 199 LYS A C 1
ATOM 1494 O O . LYS A 1 199 ? -5.439 8.475 2.990 1.00 91.00 199 LYS A O 1
ATOM 1499 N N . HIS A 1 200 ? -6.607 7.030 4.254 1.00 91.50 200 HIS A N 1
ATOM 1500 C CA . HIS A 1 200 ? -7.844 7.056 3.478 1.00 91.50 200 HIS A CA 1
ATOM 1501 C C . HIS A 1 200 ? -8.985 7.840 4.146 1.00 91.50 200 HIS A C 1
ATOM 1503 O O . HIS A 1 200 ? -10.151 7.628 3.830 1.00 91.50 200 HIS A O 1
ATOM 1509 N N . ASN A 1 201 ? -8.687 8.683 5.139 1.00 95.44 201 ASN A N 1
ATOM 1510 C CA . ASN A 1 201 ? -9.675 9.495 5.866 1.00 95.44 201 ASN A CA 1
ATOM 1511 C C . ASN A 1 201 ? -10.749 8.704 6.647 1.00 95.44 201 ASN A C 1
ATOM 1513 O O . ASN A 1 201 ? -11.755 9.273 7.073 1.00 95.44 201 ASN A O 1
ATOM 1517 N N . ARG A 1 202 ? -10.553 7.395 6.863 1.00 97.19 202 ARG A N 1
ATOM 1518 C CA . ARG A 1 202 ? -11.532 6.507 7.519 1.00 97.19 202 ARG A CA 1
ATOM 1519 C C . ARG A 1 202 ? -11.379 6.438 9.043 1.00 97.19 202 ARG A C 1
ATOM 1521 O O . ARG A 1 202 ? -12.362 6.161 9.729 1.00 97.19 202 ARG A O 1
ATOM 1528 N N . ALA A 1 203 ? -10.191 6.696 9.595 1.00 97.62 203 ALA A N 1
ATOM 1529 C CA . ALA A 1 203 ? -9.883 6.387 10.995 1.00 97.62 203 ALA A CA 1
ATOM 1530 C C . ALA A 1 203 ? -10.770 7.132 12.022 1.00 97.62 203 ALA A C 1
ATOM 1532 O O . ALA A 1 203 ? -11.263 6.471 12.943 1.00 97.62 203 ALA A O 1
ATOM 1533 N N . PRO A 1 204 ? -11.092 8.435 11.868 1.00 98.25 204 PRO A N 1
ATOM 1534 C CA . PRO A 1 204 ? -12.024 9.125 12.768 1.00 98.25 204 PRO A CA 1
ATOM 1535 C C . PRO A 1 204 ? -13.431 8.514 12.785 1.00 98.25 204 PRO A C 1
ATOM 1537 O O . PRO A 1 204 ? -14.062 8.401 13.837 1.00 98.25 204 PRO A O 1
ATOM 1540 N N . TYR A 1 205 ? -13.922 8.058 11.629 1.00 98.44 205 TYR A N 1
ATOM 1541 C CA . TYR A 1 205 ? -15.229 7.405 11.526 1.00 98.44 205 TYR A CA 1
ATOM 1542 C C . TYR A 1 205 ? -15.225 6.049 12.231 1.00 98.44 205 TYR A C 1
ATOM 1544 O O . TYR A 1 205 ? -16.167 5.735 12.958 1.00 98.44 205 TYR A O 1
ATOM 1552 N N . VAL A 1 206 ? -14.141 5.278 12.088 1.00 98.44 206 VAL A N 1
ATOM 1553 C CA . VAL A 1 206 ? -13.960 4.023 12.831 1.00 98.44 206 VAL A CA 1
ATOM 1554 C C . VAL A 1 206 ? -13.951 4.293 14.340 1.00 98.44 206 VAL A C 1
ATOM 1556 O O . VAL A 1 206 ? -14.680 3.625 15.067 1.00 98.44 206 VAL A O 1
ATOM 1559 N N . ASN A 1 207 ? -13.209 5.302 14.811 1.00 98.38 207 ASN A N 1
ATOM 1560 C CA . ASN A 1 207 ? -13.141 5.673 16.232 1.00 98.38 207 ASN A CA 1
ATOM 1561 C C . ASN A 1 207 ? -14.525 5.998 16.814 1.00 98.38 207 ASN A C 1
ATOM 1563 O O . ASN A 1 207 ? -14.908 5.465 17.858 1.00 98.38 207 ASN A O 1
ATOM 1567 N N . LYS A 1 208 ? -15.307 6.817 16.105 1.00 98.44 208 LYS A N 1
ATOM 1568 C CA . LYS A 1 208 ? -16.684 7.164 16.484 1.00 98.44 208 LYS A CA 1
ATOM 1569 C C . LYS A 1 208 ? -17.593 5.930 16.544 1.00 98.44 208 LYS A C 1
ATOM 1571 O O . LYS A 1 208 ? -18.352 5.770 17.499 1.00 98.44 208 LYS A O 1
ATOM 1576 N N . LEU A 1 209 ? -17.522 5.052 15.544 1.00 98.62 209 LEU A N 1
ATOM 1577 C CA . LEU A 1 209 ? -18.351 3.843 15.478 1.00 98.62 209 LEU A CA 1
ATOM 1578 C C . LEU A 1 209 ? -17.967 2.814 16.546 1.00 98.62 209 LEU A C 1
ATOM 1580 O O . LEU A 1 209 ? -18.845 2.176 17.126 1.00 98.62 209 LEU A O 1
ATOM 1584 N N . MET A 1 210 ? -16.675 2.688 16.857 1.00 98.12 210 MET A N 1
ATOM 1585 C CA . MET A 1 210 ? -16.193 1.862 17.962 1.00 98.12 210 MET A CA 1
ATOM 1586 C C . MET A 1 210 ? -16.781 2.314 19.298 1.00 98.12 210 MET A C 1
ATOM 1588 O O . MET A 1 210 ? -17.273 1.480 20.062 1.00 98.12 210 MET A O 1
ATOM 1592 N N . GLU A 1 211 ? -16.783 3.624 19.556 1.00 97.69 211 GLU A N 1
ATOM 1593 C CA . GLU A 1 211 ? -17.354 4.183 20.779 1.00 97.69 211 GLU A CA 1
ATOM 1594 C C . GLU A 1 211 ? -18.860 3.920 20.874 1.00 97.69 211 GLU A C 1
ATOM 1596 O O . GLU A 1 211 ? -19.345 3.447 21.902 1.00 97.69 211 GLU A O 1
ATOM 1601 N N . GLN A 1 212 ? -19.596 4.150 19.783 1.00 97.31 212 GLN A N 1
ATOM 1602 C CA . GLN A 1 212 ? -21.042 3.917 19.714 1.00 97.31 212 GLN A CA 1
ATOM 1603 C C . GLN A 1 212 ? -21.420 2.442 19.883 1.00 97.31 212 GLN A C 1
ATOM 1605 O O . GLN A 1 212 ? -22.414 2.127 20.539 1.00 97.31 212 GLN A O 1
ATOM 1610 N N . ALA A 1 213 ? -20.631 1.533 19.309 1.00 96.69 213 ALA A N 1
ATOM 1611 C CA . ALA A 1 213 ? -20.840 0.094 19.426 1.00 96.69 213 ALA A CA 1
ATOM 1612 C C . ALA A 1 213 ? -20.365 -0.477 20.775 1.00 96.69 213 ALA A C 1
ATOM 1614 O O . ALA A 1 213 ? -20.605 -1.653 21.055 1.00 96.69 213 ALA A O 1
ATOM 1615 N N . GLY A 1 214 ? -19.700 0.331 21.610 1.00 96.44 214 GLY A N 1
ATOM 1616 C CA . GLY A 1 214 ? -19.154 -0.104 22.892 1.00 96.44 214 GLY A CA 1
ATOM 1617 C C . GLY A 1 214 ? -18.012 -1.107 22.734 1.00 96.44 214 GLY A C 1
ATOM 1618 O O . GLY A 1 214 ? -17.916 -2.050 23.521 1.00 96.44 214 GLY A O 1
ATOM 1619 N N . ILE A 1 215 ? -17.171 -0.942 21.707 1.00 97.56 215 ILE A N 1
ATOM 1620 C CA . ILE A 1 215 ? -16.010 -1.807 21.486 1.00 97.56 215 ILE A CA 1
ATOM 1621 C C . ILE A 1 215 ? -15.058 -1.680 22.666 1.00 97.56 215 ILE A C 1
ATOM 1623 O O . ILE A 1 215 ? -14.628 -0.592 23.041 1.00 97.56 215 ILE A O 1
ATOM 1627 N N . THR A 1 216 ? -14.736 -2.821 23.269 1.00 96.00 216 THR A N 1
ATOM 1628 C CA . THR A 1 216 ? -13.932 -2.851 24.486 1.00 96.00 216 THR A CA 1
ATOM 1629 C C . THR A 1 216 ? -12.481 -3.231 24.268 1.00 96.00 216 THR A C 1
ATOM 1631 O O . THR A 1 216 ? -11.709 -3.175 25.220 1.00 96.00 216 THR A O 1
ATOM 1634 N N . PHE A 1 217 ? -12.128 -3.683 23.074 1.00 97.69 217 PHE A N 1
ATOM 1635 C CA . PHE A 1 217 ? -10.798 -4.175 22.760 1.00 97.69 217 PHE A CA 1
ATOM 1636 C C . PHE A 1 217 ? -10.573 -4.108 21.250 1.00 97.69 217 PHE A C 1
ATOM 1638 O O . PHE A 1 217 ? -11.500 -4.395 20.488 1.00 97.69 217 PHE A O 1
ATOM 1645 N N . VAL A 1 218 ? -9.361 -3.750 20.833 1.00 97.75 218 VAL A N 1
ATOM 1646 C CA . VAL A 1 218 ? -8.938 -3.743 19.430 1.00 97.75 218 VAL A CA 1
ATOM 1647 C C . VAL A 1 218 ? -7.780 -4.709 19.262 1.00 97.75 218 VAL A C 1
ATOM 1649 O O . VAL A 1 218 ? -6.768 -4.598 19.944 1.00 97.75 218 VAL A O 1
ATOM 1652 N N . LEU A 1 219 ? -7.944 -5.644 18.332 1.00 96.69 219 LEU A N 1
ATOM 1653 C CA . LEU A 1 219 ? -6.848 -6.450 17.821 1.00 96.69 219 LEU A CA 1
ATOM 1654 C C . LEU A 1 219 ? -6.425 -5.842 16.487 1.00 96.69 219 LEU A C 1
ATOM 1656 O O . LEU A 1 219 ? -7.113 -6.030 15.481 1.00 96.69 219 LEU A O 1
ATOM 1660 N N . ASP A 1 220 ? -5.341 -5.077 16.501 1.00 94.31 220 ASP A N 1
ATOM 1661 C CA . ASP A 1 220 ? -4.760 -4.527 15.290 1.00 94.31 220 ASP A CA 1
ATOM 1662 C C . ASP A 1 220 ? -3.876 -5.573 14.606 1.00 94.31 220 ASP A C 1
ATOM 1664 O O . ASP A 1 220 ? -3.012 -6.202 15.218 1.00 94.31 220 ASP A O 1
ATOM 1668 N N . LEU A 1 221 ? -4.134 -5.793 13.321 1.00 90.75 221 LEU A N 1
ATOM 1669 C CA . LEU A 1 221 ? -3.447 -6.822 12.549 1.00 90.75 221 LEU A CA 1
ATOM 1670 C C . LEU A 1 221 ? -2.233 -6.287 11.788 1.00 90.75 221 LEU A C 1
ATOM 1672 O O . LEU A 1 221 ? -1.457 -7.100 11.297 1.00 90.75 221 LEU A O 1
ATOM 1676 N N . SER A 1 222 ? -2.075 -4.969 11.657 1.00 86.81 222 SER A N 1
ATOM 1677 C CA . SER A 1 222 ? -1.182 -4.370 10.656 1.00 86.81 222 SER A CA 1
ATOM 1678 C C . SER A 1 222 ? 0.077 -3.779 11.278 1.00 86.81 222 SER A C 1
ATOM 1680 O O . SER A 1 222 ? 1.174 -3.995 10.770 1.00 86.81 222 SER A O 1
ATOM 1682 N N . HIS A 1 223 ? -0.077 -3.044 12.375 1.00 90.56 223 HIS A N 1
ATOM 1683 C CA . HIS A 1 223 ? 0.994 -2.335 13.059 1.00 90.56 223 HIS A CA 1
ATOM 1684 C C . HIS A 1 223 ? 1.772 -3.257 13.982 1.00 90.56 223 HIS A C 1
ATOM 1686 O O . HIS A 1 223 ? 1.225 -4.191 14.581 1.00 90.56 223 HIS A O 1
ATOM 1692 N N . LYS A 1 224 ? 3.055 -2.950 14.156 1.00 89.12 224 LYS A N 1
ATOM 1693 C CA . LYS A 1 224 ? 3.812 -3.463 15.297 1.00 89.12 224 LYS A CA 1
ATOM 1694 C C . LYS A 1 224 ? 3.491 -2.647 16.544 1.00 89.12 224 LYS A C 1
ATOM 1696 O O . LYS A 1 224 ? 3.075 -1.492 16.475 1.00 89.12 224 LYS A O 1
ATOM 1701 N N . ALA A 1 225 ? 3.705 -3.254 17.707 1.00 88.75 225 ALA A N 1
ATOM 1702 C CA . ALA A 1 225 ? 3.363 -2.636 18.986 1.00 88.75 225 ALA A CA 1
ATOM 1703 C C . ALA A 1 225 ? 4.099 -1.304 19.234 1.00 88.75 225 ALA A C 1
ATOM 1705 O O . ALA A 1 225 ? 3.539 -0.409 19.863 1.00 88.75 225 ALA A O 1
ATOM 1706 N N . ASP A 1 226 ? 5.324 -1.163 18.729 1.00 89.12 226 ASP A N 1
ATOM 1707 C CA . ASP A 1 226 ? 6.152 0.042 18.836 1.00 89.12 226 ASP A CA 1
ATOM 1708 C C . ASP A 1 226 ? 5.759 1.163 17.857 1.00 89.12 226 ASP A C 1
ATOM 1710 O O . ASP A 1 226 ? 6.162 2.305 18.060 1.00 89.12 226 ASP A O 1
ATOM 1714 N N . GLU A 1 227 ? 4.933 0.878 16.847 1.00 91.06 227 GLU A N 1
ATOM 1715 C CA . GLU A 1 227 ? 4.508 1.847 15.822 1.00 91.06 227 GLU A CA 1
ATOM 1716 C C . GLU A 1 227 ? 3.187 2.557 16.191 1.00 91.06 227 GLU A C 1
ATOM 1718 O O . GLU A 1 227 ? 2.925 3.673 15.736 1.00 91.06 227 GLU A O 1
ATOM 1723 N N . ILE A 1 228 ? 2.353 1.943 17.042 1.00 93.75 228 ILE A N 1
ATOM 1724 C CA . ILE A 1 228 ? 0.987 2.419 17.330 1.00 93.75 228 ILE A CA 1
ATOM 1725 C C . ILE A 1 228 ? 0.966 3.848 17.883 1.00 93.75 228 ILE A C 1
ATOM 1727 O O . ILE A 1 228 ? 0.191 4.682 17.413 1.00 93.75 228 ILE A O 1
ATOM 1731 N N . GLU A 1 229 ? 1.769 4.135 18.911 1.00 93.75 229 GLU A N 1
ATOM 1732 C CA . GLU A 1 229 ? 1.721 5.430 19.602 1.00 93.75 229 GLU A CA 1
ATOM 1733 C C . GLU A 1 229 ? 2.158 6.574 18.680 1.00 93.75 229 GLU A C 1
ATOM 1735 O O . GLU A 1 229 ? 1.495 7.614 18.613 1.00 93.75 229 GLU A O 1
ATOM 1740 N N . GLU A 1 230 ? 3.233 6.354 17.920 1.00 94.62 230 GLU A N 1
ATOM 1741 C CA . GLU A 1 230 ? 3.735 7.318 16.945 1.00 94.62 230 GLU A CA 1
ATOM 1742 C C . GLU A 1 230 ? 2.692 7.591 15.858 1.00 94.62 230 GLU A C 1
ATOM 1744 O O . GLU A 1 230 ? 2.429 8.749 15.518 1.00 94.62 230 GLU A O 1
ATOM 1749 N N . GLU A 1 231 ? 2.048 6.546 15.338 1.00 94.75 231 GLU A N 1
ATOM 1750 C CA . GLU A 1 231 ? 1.082 6.706 14.260 1.00 94.75 231 GLU A CA 1
ATOM 1751 C C . GLU A 1 231 ? -0.201 7.405 14.728 1.00 94.75 231 GLU A C 1
ATOM 1753 O O . GLU A 1 231 ? -0.713 8.283 14.024 1.00 94.75 231 GLU A O 1
ATOM 1758 N N . ILE A 1 232 ? -0.685 7.110 15.941 1.00 96.19 232 ILE A N 1
ATOM 1759 C CA . ILE A 1 232 ? -1.791 7.858 16.558 1.00 96.19 232 ILE A CA 1
ATOM 1760 C C . ILE A 1 232 ? -1.417 9.338 16.693 1.00 96.19 232 ILE A C 1
ATOM 1762 O O . ILE A 1 232 ? -2.201 10.209 16.297 1.00 96.19 232 ILE A O 1
ATOM 1766 N N . ALA A 1 233 ? -0.225 9.641 17.218 1.00 95.75 233 ALA A N 1
ATOM 1767 C CA . ALA A 1 233 ? 0.230 11.015 17.412 1.00 95.75 233 ALA A CA 1
ATOM 1768 C C . ALA A 1 233 ? 0.337 11.772 16.080 1.00 95.75 233 ALA A C 1
ATOM 1770 O O . ALA A 1 233 ? -0.189 12.881 15.952 1.00 95.75 233 ALA A O 1
ATOM 1771 N N . LYS A 1 234 ? 0.948 11.151 15.066 1.00 96.38 234 LYS A N 1
ATOM 1772 C CA . LYS A 1 234 ? 1.099 11.709 13.718 1.00 96.38 234 LYS A CA 1
ATOM 1773 C C . LYS A 1 234 ? -0.249 12.040 13.081 1.00 96.38 234 LYS A C 1
ATOM 1775 O O . LYS A 1 234 ? -0.455 13.167 12.636 1.00 96.38 234 LYS A O 1
ATOM 1780 N N . ASN A 1 235 ? -1.180 11.087 13.050 1.00 96.25 235 ASN A N 1
ATOM 1781 C CA . ASN A 1 235 ? -2.491 11.307 12.431 1.00 96.25 235 ASN A CA 1
ATOM 1782 C C . ASN A 1 235 ? -3.321 12.341 13.218 1.00 96.25 235 ASN A C 1
ATOM 1784 O O . ASN A 1 235 ? -4.018 13.158 12.615 1.00 96.25 235 ASN A O 1
ATOM 1788 N N . SER A 1 236 ? -3.192 12.380 14.549 1.00 94.44 236 SER A N 1
ATOM 1789 C CA . SER A 1 236 ? -3.844 13.403 15.383 1.00 94.44 236 SER A CA 1
ATOM 1790 C C . SER A 1 236 ? -3.318 14.811 15.092 1.00 94.44 236 SER A C 1
ATOM 1792 O O . SER A 1 236 ? -4.095 15.758 14.975 1.00 94.44 236 SER A O 1
ATOM 1794 N N . GLN A 1 237 ? -2.004 14.965 14.897 1.00 95.06 237 GLN A N 1
ATOM 1795 C CA . GLN A 1 237 ? -1.396 16.236 14.476 1.00 95.06 237 GLN A CA 1
ATOM 1796 C C . GLN A 1 237 ? -1.865 16.683 13.084 1.00 95.06 237 GLN A C 1
ATOM 1798 O O . GLN A 1 237 ? -1.923 17.880 12.810 1.00 95.06 237 GLN A O 1
ATOM 1803 N N . GLN A 1 238 ? -2.237 15.735 12.222 1.00 94.44 238 GLN A N 1
ATOM 1804 C CA . GLN A 1 238 ? -2.838 15.992 10.910 1.00 94.44 238 GLN A CA 1
ATOM 1805 C C . GLN A 1 238 ? -4.347 16.297 10.981 1.00 94.44 238 GLN A C 1
ATOM 1807 O O . GLN A 1 238 ? -4.973 16.522 9.947 1.00 94.44 238 GLN A O 1
ATOM 1812 N N . GLY A 1 239 ? -4.933 16.347 12.182 1.00 94.88 239 GLY A N 1
ATOM 1813 C CA . GLY A 1 239 ? -6.325 16.737 12.412 1.00 94.88 239 GLY A CA 1
ATOM 1814 C C . GLY A 1 239 ? -7.321 15.577 12.480 1.00 94.88 239 GLY A C 1
ATOM 1815 O O . GLY A 1 239 ? -8.522 15.828 12.563 1.00 94.88 239 GLY A O 1
ATOM 1816 N N . ALA A 1 240 ? -6.860 14.322 12.461 1.00 96.44 240 ALA A N 1
ATOM 1817 C CA . ALA A 1 240 ? -7.731 13.170 12.668 1.00 96.44 240 ALA A CA 1
ATOM 1818 C C . ALA A 1 240 ? -8.130 13.055 14.150 1.00 96.44 240 ALA A C 1
ATOM 1820 O O . ALA A 1 240 ? -7.268 13.008 15.024 1.00 96.44 240 ALA A O 1
ATOM 1821 N N . ASP A 1 241 ? -9.429 12.962 14.448 1.00 97.19 241 ASP A N 1
ATOM 1822 C CA . ASP A 1 241 ? -9.881 12.666 15.812 1.00 97.19 241 ASP A CA 1
ATOM 1823 C C . ASP A 1 241 ? -9.719 11.171 16.118 1.00 97.19 241 ASP A C 1
ATOM 1825 O O . ASP A 1 241 ? -10.565 10.345 15.770 1.00 97.19 241 ASP A O 1
ATOM 1829 N N . LEU A 1 242 ? -8.598 10.838 16.760 1.00 97.31 242 LEU A N 1
ATOM 1830 C CA . LEU A 1 242 ? -8.242 9.487 17.201 1.00 97.31 242 LEU A CA 1
ATOM 1831 C C . LEU A 1 242 ? -8.296 9.351 18.731 1.00 97.31 242 LEU A C 1
ATOM 1833 O O . LEU A 1 242 ? -7.674 8.462 19.317 1.00 97.31 242 LEU A O 1
ATOM 1837 N N . SER A 1 243 ? -9.035 10.238 19.405 1.00 96.62 243 SER A N 1
ATOM 1838 C CA . SER A 1 243 ? -9.059 10.315 20.872 1.00 96.62 243 SER A CA 1
ATOM 1839 C C . SER A 1 243 ? -9.528 9.009 21.524 1.00 96.62 243 SER A C 1
ATOM 1841 O O . SER A 1 243 ? -9.056 8.635 22.599 1.00 96.62 243 SER A O 1
ATOM 1843 N N . HIS A 1 244 ? -10.447 8.291 20.871 1.00 97.50 244 HIS A N 1
ATOM 1844 C CA . HIS A 1 244 ? -11.002 7.048 21.396 1.00 97.50 244 HIS A CA 1
ATOM 1845 C C . HIS A 1 244 ? -9.978 5.902 21.381 1.00 97.50 244 HIS A C 1
ATOM 1847 O O . HIS A 1 244 ? -9.754 5.285 22.424 1.00 97.50 244 HIS A O 1
ATOM 1853 N N . ILE A 1 245 ? -9.318 5.642 20.245 1.00 97.25 245 ILE A N 1
ATOM 1854 C CA . ILE A 1 245 ? -8.276 4.610 20.149 1.00 97.25 245 ILE A CA 1
ATOM 1855 C C . ILE A 1 245 ? -7.059 4.969 21.006 1.00 97.25 245 ILE A C 1
ATOM 1857 O O . ILE A 1 245 ? -6.508 4.086 21.656 1.00 97.25 245 ILE A O 1
ATOM 1861 N N . ALA A 1 246 ? -6.698 6.255 21.100 1.00 96.88 246 ALA A N 1
ATOM 1862 C CA . ALA A 1 246 ? -5.629 6.722 21.984 1.00 96.88 246 ALA A CA 1
ATOM 1863 C C . ALA A 1 246 ? -5.926 6.386 23.455 1.00 96.88 246 ALA A C 1
ATOM 1865 O O . ALA A 1 246 ? -5.079 5.832 24.157 1.00 96.88 246 ALA A O 1
ATOM 1866 N N . ARG A 1 247 ? -7.164 6.633 23.915 1.00 97.19 247 ARG A N 1
ATOM 1867 C CA . ARG A 1 247 ? -7.603 6.217 25.256 1.00 97.19 247 ARG A CA 1
ATOM 1868 C C . ARG A 1 247 ? -7.509 4.701 25.419 1.00 97.19 247 ARG A C 1
ATOM 1870 O O . ARG A 1 247 ? -6.929 4.241 26.397 1.00 97.19 247 ARG A O 1
ATOM 1877 N N . MET A 1 248 ? -8.045 3.927 24.473 1.00 97.31 248 MET A N 1
ATOM 1878 C CA . MET A 1 248 ? -8.000 2.460 24.540 1.00 97.31 248 MET A CA 1
ATOM 1879 C C . MET A 1 248 ? -6.566 1.924 24.604 1.00 97.31 248 MET A C 1
ATOM 1881 O O . MET A 1 248 ? -6.305 0.996 25.368 1.00 97.31 248 MET A O 1
ATOM 1885 N N . GLN A 1 249 ? -5.638 2.515 23.849 1.00 95.81 249 GLN A N 1
ATOM 1886 C CA . GLN A 1 249 ? -4.221 2.158 23.879 1.00 95.81 249 GLN A CA 1
ATOM 1887 C C . GLN A 1 249 ? -3.622 2.431 25.265 1.00 95.81 249 GLN A C 1
ATOM 1889 O O . GLN A 1 249 ? -3.025 1.527 25.848 1.00 95.81 249 GLN A O 1
ATOM 1894 N N . SER A 1 250 ? -3.891 3.602 25.855 1.00 95.62 250 SER A N 1
ATOM 1895 C CA . SER A 1 250 ? -3.402 3.951 27.200 1.00 95.62 250 SER A CA 1
ATOM 1896 C C . SER A 1 250 ? -3.974 3.061 28.314 1.00 95.62 250 SER A C 1
ATOM 1898 O O . SER A 1 250 ? -3.357 2.885 29.363 1.00 95.62 250 SER A O 1
ATOM 1900 N N . GLU A 1 251 ? -5.148 2.468 28.078 1.00 97.06 251 GLU A N 1
ATOM 1901 C CA . GLU A 1 251 ? -5.808 1.509 28.970 1.00 97.06 251 GLU A CA 1
ATOM 1902 C C . GLU A 1 251 ? -5.325 0.059 28.761 1.00 97.06 251 GLU A C 1
ATOM 1904 O O . GLU A 1 251 ? -5.805 -0.844 29.448 1.00 97.06 251 GLU A O 1
ATOM 1909 N N . GLY A 1 252 ? -4.411 -0.194 27.815 1.00 96.44 252 GLY A N 1
ATOM 1910 C CA . GLY A 1 252 ? -3.934 -1.541 27.482 1.00 96.44 252 GLY A CA 1
ATOM 1911 C C . GLY A 1 252 ? -4.982 -2.400 26.767 1.00 96.44 252 GLY A C 1
ATOM 1912 O O . GLY A 1 252 ? -5.063 -3.604 26.995 1.00 96.44 252 GLY A O 1
ATOM 1913 N N . ARG A 1 253 ? -5.840 -1.778 25.948 1.00 97.69 253 ARG A N 1
ATOM 1914 C CA . ARG A 1 253 ? -6.973 -2.426 25.253 1.00 97.69 253 ARG A CA 1
ATOM 1915 C C . ARG A 1 253 ? -6.784 -2.489 23.737 1.00 97.69 253 ARG A C 1
ATOM 1917 O O . ARG A 1 253 ? -7.761 -2.662 23.005 1.00 97.69 253 ARG A O 1
ATOM 1924 N N . VAL A 1 254 ? -5.549 -2.307 23.283 1.00 97.38 254 VAL A N 1
ATOM 1925 C CA . VAL A 1 254 ? -5.139 -2.402 21.883 1.00 97.38 254 VAL A CA 1
ATOM 1926 C C . VAL A 1 254 ? -3.930 -3.326 21.829 1.00 97.38 254 VAL A C 1
ATOM 1928 O O . VAL A 1 254 ? -2.879 -2.967 22.352 1.00 97.38 254 VAL A O 1
ATOM 1931 N N . ASP A 1 255 ? -4.090 -4.489 21.204 1.00 95.31 255 ASP A N 1
ATOM 1932 C CA . ASP A 1 255 ? -2.981 -5.402 20.917 1.00 95.31 255 ASP A CA 1
ATOM 1933 C C . ASP A 1 255 ? -2.630 -5.326 19.435 1.00 95.31 255 ASP A C 1
ATOM 1935 O O . ASP A 1 255 ? -3.519 -5.341 18.584 1.00 95.31 255 ASP A O 1
ATOM 1939 N N . ALA A 1 256 ? -1.332 -5.284 19.138 1.00 92.62 256 ALA A N 1
ATOM 1940 C CA . ALA A 1 256 ? -0.796 -5.274 17.784 1.00 92.62 256 ALA A CA 1
ATOM 1941 C C . ALA A 1 256 ? -0.192 -6.640 17.453 1.00 92.62 256 ALA A C 1
ATOM 1943 O O . ALA A 1 256 ? 0.689 -7.127 18.165 1.00 92.62 256 ALA A O 1
ATOM 1944 N N . VAL A 1 257 ? -0.650 -7.250 16.364 1.00 90.50 257 VAL A N 1
ATOM 1945 C CA . VAL A 1 257 ? -0.100 -8.517 15.866 1.00 90.50 257 VAL A CA 1
ATOM 1946 C C . VAL A 1 257 ? 1.081 -8.273 14.926 1.00 90.50 257 VAL A C 1
ATOM 1948 O O . VAL A 1 257 ? 1.995 -9.094 14.886 1.00 90.50 257 VAL A O 1
ATOM 1951 N N . GLY A 1 258 ? 1.077 -7.162 14.180 1.00 85.75 258 GLY A N 1
ATOM 1952 C CA . GLY A 1 258 ? 2.110 -6.846 13.191 1.00 85.75 258 GLY A CA 1
ATOM 1953 C C . GLY A 1 258 ? 2.245 -7.923 12.116 1.00 85.75 258 GLY A C 1
ATOM 1954 O O . GLY A 1 258 ? 3.352 -8.403 11.860 1.00 85.75 258 GLY A O 1
ATOM 1955 N N . LEU A 1 259 ? 1.124 -8.361 11.526 1.00 83.62 259 LEU A N 1
ATOM 1956 C CA . LEU A 1 259 ? 1.157 -9.390 10.492 1.00 83.62 259 LEU A CA 1
ATOM 1957 C C . LEU A 1 259 ? 1.949 -8.893 9.284 1.00 83.62 259 LEU A C 1
ATOM 1959 O O . LEU A 1 259 ? 1.661 -7.847 8.705 1.00 83.62 259 LEU A O 1
ATOM 1963 N N . SER A 1 260 ? 2.923 -9.698 8.868 1.00 76.19 260 SER A N 1
ATOM 1964 C CA . SER A 1 260 ? 3.588 -9.488 7.590 1.00 76.19 260 SER A CA 1
ATOM 1965 C C . SER A 1 260 ? 2.627 -9.807 6.452 1.00 76.19 260 SER A C 1
ATOM 1967 O O . SER A 1 260 ? 1.888 -10.791 6.501 1.00 76.19 260 SER A O 1
ATOM 1969 N N . VAL A 1 261 ? 2.709 -9.025 5.379 1.00 74.31 261 VAL A N 1
ATOM 1970 C CA . VAL A 1 261 ? 2.042 -9.354 4.115 1.00 74.31 261 VAL A CA 1
ATOM 1971 C C . VAL A 1 261 ? 2.616 -10.629 3.477 1.00 74.31 261 VAL A C 1
ATOM 1973 O O . VAL A 1 261 ? 1.929 -11.287 2.702 1.00 74.31 261 VAL A O 1
ATOM 1976 N N . ASN A 1 262 ? 3.842 -11.024 3.849 1.00 76.81 262 ASN A N 1
ATOM 1977 C CA . ASN A 1 262 ? 4.451 -12.295 3.463 1.00 76.81 262 ASN A CA 1
ATOM 1978 C C . ASN A 1 262 ? 4.066 -13.408 4.454 1.00 76.81 262 ASN A C 1
ATOM 1980 O O . ASN A 1 262 ? 4.820 -13.753 5.371 1.00 76.81 262 ASN A O 1
ATOM 1984 N N . TYR A 1 263 ? 2.894 -14.000 4.232 1.00 71.62 263 TYR A N 1
ATOM 1985 C CA . TYR A 1 263 ? 2.391 -15.149 4.993 1.00 71.62 263 TYR A CA 1
ATOM 1986 C C . TYR A 1 263 ? 3.172 -16.453 4.737 1.00 71.62 263 TYR A C 1
ATOM 1988 O O . TYR A 1 263 ? 2.894 -17.461 5.380 1.00 71.62 263 TYR A O 1
ATOM 1996 N N . LEU A 1 264 ? 4.127 -16.455 3.799 1.00 73.06 264 LEU A N 1
ATOM 1997 C CA . LEU A 1 264 ? 5.029 -17.580 3.526 1.00 73.06 264 LEU A CA 1
ATOM 1998 C C . LEU A 1 264 ? 6.364 -17.468 4.282 1.00 73.06 264 LEU A C 1
ATOM 2000 O O . LEU A 1 264 ? 7.204 -18.361 4.182 1.00 73.06 264 LEU A O 1
ATOM 2004 N N . SER A 1 265 ? 6.587 -16.378 5.020 1.00 72.00 265 SER A N 1
ATOM 2005 C CA . SER A 1 265 ? 7.821 -16.176 5.783 1.00 72.00 265 SER A CA 1
ATOM 2006 C C . SER A 1 265 ? 7.935 -17.137 6.976 1.00 72.00 265 SER A C 1
ATOM 2008 O O . SER A 1 265 ? 6.934 -17.615 7.507 1.00 72.00 265 SER A O 1
ATOM 2010 N N . GLN A 1 266 ? 9.169 -17.392 7.438 1.00 70.62 266 GLN A N 1
ATOM 2011 C CA . GLN A 1 266 ? 9.448 -18.299 8.567 1.00 70.62 266 GLN A CA 1
ATOM 2012 C C . GLN A 1 266 ? 8.582 -18.089 9.821 1.00 70.62 266 GLN A C 1
ATOM 2014 O O . GLN A 1 266 ? 8.211 -19.089 10.428 1.00 70.62 266 GLN A O 1
ATOM 2019 N N . PRO A 1 267 ? 8.238 -16.854 10.237 1.00 67.94 267 PRO A N 1
ATOM 2020 C CA . PRO A 1 267 ? 7.355 -16.642 11.384 1.00 67.94 267 PRO A CA 1
ATOM 2021 C C . PRO A 1 267 ? 5.962 -17.289 11.264 1.00 67.94 267 PRO A C 1
ATOM 2023 O O . PRO A 1 267 ? 5.300 -17.461 12.284 1.00 67.94 267 PRO A O 1
ATOM 2026 N N . PHE A 1 268 ? 5.525 -17.639 10.048 1.00 65.81 268 PHE A N 1
ATOM 2027 C CA . PHE A 1 268 ? 4.232 -18.270 9.755 1.00 65.81 268 PHE A CA 1
ATOM 2028 C C . PHE A 1 268 ? 4.341 -19.734 9.286 1.00 65.81 268 PHE A C 1
ATOM 2030 O O . PHE A 1 268 ? 3.308 -20.336 8.984 1.00 65.81 268 PHE A O 1
ATOM 2037 N N . ALA A 1 269 ? 5.558 -20.287 9.195 1.00 63.62 269 ALA A N 1
ATOM 2038 C CA . ALA A 1 269 ? 5.834 -21.633 8.682 1.00 63.62 269 ALA A CA 1
ATOM 2039 C C . ALA A 1 269 ? 5.716 -22.741 9.743 1.00 63.62 269 ALA A C 1
ATOM 2041 O O . ALA A 1 269 ? 5.989 -22.477 10.936 1.00 63.62 269 ALA A O 1
#